Protein 2J82 (pdb70)

Organism: Thermosynechococcus vestitus (strain NIES-2133 / IAM M-273 / BP-1) (NCBI:txid197221)

InterPro domains:
  IPR001932 PPM-type phosphatase-like domain [PF13672] (15-201)
  IPR001932 PPM-type phosphatase-like domain [PS51746] (2-240)
  IPR001932 PPM-type phosphatase-like domain [SM00331] (7-240)
  IPR001932 PPM-type phosphatase-like domain [SM00332] (1-238)
  IPR001932 PPM-type phosphatase-like domain [cd00143] (3-238)
  IPR015655 Protein phosphatase 2C [PTHR47992] (17-238)
  IPR036457 PPM-type phosphatase-like domain superfamily [G3DSA:3.60.40.10] (1-239)
  IPR036457 PPM-type phosphatase-like domain superfamily [SSF81606] (1-239)

Radius of gyration: 16.12 Å; Cα contacts (8 Å, |Δi|>4): 568; chains: 1; bounding box: 38×39×39 Å

GO terms:
  GO:0005515 protein binding (F, IPI)

B-factor: mean 27.75, std 10.85, range [15.66, 91.3]

Solvent-accessible surface area: 9721 Å² total; per-residue (Å²): 74,84,13,10,26,64,50,33,38,14,107,115,135,209,64,35,41,12,20,63,45,10,11,111,170,127,53,29,5,0,0,0,0,19,8,93,118,22,3,96,63,0,1,118,12,0,8,48,61,0,83,99,46,0,90,90,58,18,138,90,36,44,142,52,20,56,44,0,0,102,68,0,0,72,31,0,12,103,16,0,41,95,82,25,55,81,51,65,75,18,42,104,6,0,0,2,0,0,0,0,3,3,45,134,157,19,52,79,0,36,2,0,3,0,0,15,0,44,0,0,34,24,104,54,94,134,35,104,58,18,5,79,24,12,18,152,103,62,71,94,105,54,54,38,47,18,7,0,1,82,101,71,34,75,91,20,43,35,79,56,16,88,6,96,116,43,0,18,0,0,0,0,0,27,0,0,20,129,33,3,90,57,115,37,0,12,110,68,0,46,64,106,70,2,102,63,0,2,36,27,0,2,79,4,0,50,118,100,29,0,71,27,9,0,0,0,0,0,0,13,46

Secondary structure (DSSP, 8-state):
-EEEEEEE--SS-SS--EEEEE-TTT--EEEEEEB--HHHHHHHHHHHHHHHHHHHHHHHHTTSHHHHHHHHHHHHHHHHHHHHTTS-S-TT--B-EEEEEE-TTSSEEEEEEESS-EEEEEETTEEEE-S---BHHHH----BS--BS-TT----EEEEEE--TT-EEEEE-HHHHTTS-HHHHHHHHT-SSHHHHHHHHHHHHHHTT--S-EEEEEEE-

Structure (mmCIF, N/CA/C/O backbone):
data_2J82
#
_entry.id   2J82
#
_cell.length_a   38.216
_cell.length_b   151.799
_cell.length_c   82.505
_cell.angle_alpha   90.00
_cell.angle_beta   90.00
_cell.angle_gamma   90.00
#
_symmetry.space_group_name_H-M   'C 2 2 21'
#
loop_
_entity.id
_entity.type
_entity.pdbx_description
1 polymer 'PROTEIN SERINE-THREONINE PHOSPHATASE'
2 non-polymer 'CALCIUM ION'
3 non-polymer 'MAGNESIUM ION'
4 water water
#
loop_
_atom_site.group_PDB
_atom_site.id
_atom_site.type_symbol
_atom_site.label_atom_id
_atom_site.label_alt_id
_atom_site.label_comp_id
_atom_site.label_asym_id
_atom_site.label_entity_id
_atom_site.label_seq_id
_atom_site.pdbx_PDB_ins_code
_atom_site.Cartn_x
_atom_site.Cartn_y
_atom_site.Cartn_z
_atom_site.occupancy
_atom_site.B_iso_or_equiv
_atom_site.auth_seq_id
_atom_site.auth_comp_id
_atom_site.auth_asym_id
_atom_site.auth_atom_id
_atom_site.pdbx_PDB_model_num
ATOM 1 N N . MET A 1 1 ? 10.353 38.790 43.443 1.00 37.99 1001 MET A N 1
ATOM 2 C CA . MET A 1 1 ? 11.009 37.534 43.782 1.00 28.43 1001 MET A CA 1
ATOM 3 C C . MET A 1 1 ? 12.472 37.879 43.986 1.00 25.19 1001 MET A C 1
ATOM 4 O O . MET A 1 1 ? 12.949 38.809 43.309 1.00 30.66 1001 MET A O 1
ATOM 9 N N . ASP A 1 2 ? 13.068 37.165 44.934 1.00 25.11 1002 ASP A N 1
ATOM 10 C CA . ASP A 1 2 ? 14.478 37.337 45.269 1.00 24.80 1002 ASP A CA 1
ATOM 11 C C . ASP A 1 2 ? 15.166 36.022 45.018 1.00 22.04 1002 ASP A C 1
ATOM 12 O O . ASP A 1 2 ? 14.653 34.975 45.342 1.00 25.77 1002 ASP A O 1
ATOM 17 N N . VAL A 1 3 ? 16.348 36.102 44.453 1.00 21.25 1003 VAL A N 1
ATOM 18 C CA . VAL A 1 3 ? 17.070 34.866 44.152 1.00 18.39 1003 VAL A CA 1
ATOM 19 C C . VAL A 1 3 ? 18.525 35.082 44.489 1.00 19.68 1003 VAL A C 1
ATOM 20 O O . VAL A 1 3 ? 19.073 36.161 44.376 1.00 22.46 1003 VAL A O 1
ATOM 24 N N . ALA A 1 4 ? 19.191 34.027 44.928 1.00 18.99 1004 ALA A N 1
ATOM 25 C CA . ALA A 1 4 ? 20.582 34.020 45.265 1.00 18.92 1004 ALA A CA 1
ATOM 26 C C . ALA A 1 4 ? 21.119 32.658 44.848 1.00 18.39 1004 ALA A C 1
ATOM 27 O O . ALA A 1 4 ? 20.498 31.632 44.977 1.00 22.75 1004 ALA A O 1
ATOM 29 N N . GLY A 1 5 ? 22.339 32.696 44.338 1.00 17.80 1005 GLY A N 1
ATOM 30 C CA . GLY A 1 5 ? 22.980 31.478 43.979 1.00 18.42 1005 GLY A CA 1
ATOM 31 C C . GLY A 1 5 ? 24.453 31.535 44.382 1.00 19.82 1005 GLY A C 1
ATOM 32 O O . GLY A 1 5 ? 25.083 32.588 44.366 1.00 23.20 1005 GLY A O 1
ATOM 33 N N . LEU A 1 6 ? 25.014 30.403 44.747 1.00 19.90 1006 LEU A N 1
ATOM 34 C CA . LEU A 1 6 ? 26.367 30.314 45.261 1.00 21.28 1006 LEU A CA 1
ATOM 35 C C . LEU A 1 6 ? 26.856 28.901 44.960 1.00 20.73 1006 LEU A C 1
ATOM 36 O O . LEU A 1 6 ? 26.127 27.927 45.088 1.00 21.35 1006 LEU A O 1
ATOM 41 N N . THR A 1 7 ? 28.092 28.774 44.570 1.00 21.10 1007 THR A N 1
ATOM 42 C CA . THR A 1 7 ? 28.731 27.468 44.462 1.00 20.57 1007 THR A CA 1
ATOM 43 C C . THR A 1 7 ? 30.021 27.573 45.251 1.00 21.47 1007 THR A C 1
ATOM 44 O O . THR A 1 7 ? 30.593 28.663 45.403 1.00 23.48 1007 THR A O 1
ATOM 48 N N . ASP A 1 8 ? 30.467 26.445 45.777 1.00 19.53 1008 ASP A N 1
ATOM 49 C CA . ASP A 1 8 ? 31.673 26.382 46.583 1.00 20.01 1008 ASP A CA 1
ATOM 50 C C . ASP A 1 8 ? 32.285 25.030 46.371 1.00 19.95 1008 ASP A C 1
ATOM 51 O O . ASP A 1 8 ? 31.612 24.009 46.347 1.00 20.92 1008 ASP A O 1
ATOM 56 N N . CYS A 1 9 ? 33.597 25.020 46.257 1.00 20.12 1009 CYS A N 1
ATOM 57 C CA . CYS A 1 9 ? 34.287 23.753 46.061 1.00 21.04 1009 CYS A CA 1
ATOM 58 C C . CYS A 1 9 ? 34.190 22.879 47.290 1.00 21.46 1009 CYS A C 1
ATOM 59 O O . CYS A 1 9 ? 34.279 21.658 47.178 1.00 20.60 1009 CYS A O 1
ATOM 62 N N . GLY A 1 10 ? 33.988 23.449 48.474 1.00 22.56 1010 GLY A N 1
ATOM 63 C CA . GLY A 1 10 ? 33.872 22.683 49.711 1.00 21.53 1010 GLY A CA 1
ATOM 64 C C . GLY A 1 10 ? 35.253 22.564 50.307 1.00 22.68 1010 GLY A C 1
ATOM 65 O O . GLY A 1 10 ? 36.198 23.151 49.774 1.00 28.00 1010 GLY A O 1
ATOM 66 N N A LEU A 1 11 ? 35.346 21.794 51.357 0.50 23.11 1011 LEU A N 1
ATOM 67 C CA A LEU A 1 11 ? 36.617 21.726 52.068 0.50 27.92 1011 LEU A CA 1
ATOM 68 C C A LEU A 1 11 ? 37.520 20.579 51.666 0.50 28.79 1011 LEU A C 1
ATOM 69 O O A LEU A 1 11 ? 38.695 20.560 52.103 0.50 35.25 1011 LEU A O 1
ATOM 74 N N A ILE A 1 12 ? 37.072 19.621 50.874 0.50 26.71 1012 ILE A N 1
ATOM 75 C CA A ILE A 1 12 ? 37.879 18.459 50.515 0.50 30.22 1012 ILE A CA 1
ATOM 76 C C A ILE A 1 12 ? 38.211 18.362 49.034 0.50 31.92 1012 ILE A C 1
ATOM 77 O O A ILE A 1 12 ? 39.340 18.075 48.625 0.50 36.49 1012 ILE A O 1
ATOM 82 N N A ARG A 1 13 ? 37.263 18.573 48.147 0.50 30.89 1013 ARG A N 1
ATOM 83 C CA A ARG A 1 13 ? 37.531 18.320 46.738 0.50 26.61 1013 ARG A CA 1
ATOM 84 C C A ARG A 1 13 ? 38.497 19.361 46.191 0.50 25.34 1013 ARG A C 1
ATOM 85 O O A ARG A 1 13 ? 38.520 20.526 46.605 0.50 26.06 1013 ARG A O 1
ATOM 93 N N A LYS A 1 14 ? 39.289 18.940 45.227 0.50 23.13 1014 LYS A N 1
ATOM 94 C CA A LYS A 1 14 ? 40.295 19.793 44.624 0.50 22.62 1014 LYS A CA 1
ATOM 95 C C A LYS A 1 14 ? 39.729 20.825 43.662 0.50 20.64 1014 LYS A C 1
ATOM 96 O O A LYS A 1 14 ? 40.263 21.923 43.541 0.50 21.18 1014 LYS A O 1
ATOM 102 N N A SER A 1 15 ? 38.661 20.439 42.975 0.50 21.21 1015 SER A N 1
ATOM 103 C CA A SER A 1 15 ? 38.080 21.342 41.981 0.50 22.81 1015 SER A CA 1
ATOM 104 C C A SER A 1 15 ? 36.575 21.253 42.091 0.50 22.41 1015 SER A C 1
ATOM 105 O O A SER A 1 15 ? 36.051 20.247 42.573 0.50 22.37 1015 SER A O 1
ATOM 108 N N . ASN A 1 16 ? 35.977 22.348 41.627 1.00 21.75 1016 ASN A N 1
ATOM 109 C CA . ASN A 1 16 ? 34.524 22.426 41.627 1.00 20.88 1016 ASN A CA 1
ATOM 110 C C . ASN A 1 16 ? 34.015 22.056 40.253 1.00 20.62 1016 ASN A C 1
ATOM 111 O O . ASN A 1 16 ? 34.239 22.698 39.256 1.00 23.00 1016 ASN A O 1
ATOM 116 N N . GLN A 1 17 ? 33.274 20.967 40.155 1.00 20.01 1017 GLN A N 1
ATOM 117 C CA . GLN A 1 17 ? 32.644 20.416 38.988 1.00 20.93 1017 GLN A CA 1
ATOM 118 C C . GLN A 1 17 ? 31.140 20.671 38.990 1.00 18.93 1017 GLN A C 1
ATOM 119 O O . GLN A 1 17 ? 30.468 20.151 38.114 1.00 19.44 1017 GLN A O 1
ATOM 125 N N . ASP A 1 18 ? 30.694 21.478 39.944 1.00 18.19 1018 ASP A N 1
ATOM 126 C CA . ASP A 1 18 ? 29.332 21.966 39.951 1.00 17.24 1018 ASP A CA 1
ATOM 127 C C . ASP A 1 18 ? 29.266 23.224 39.108 1.00 18.62 1018 ASP A C 1
ATOM 128 O O . ASP A 1 18 ? 30.231 23.911 38.910 1.00 20.77 1018 ASP A O 1
ATOM 133 N N . ALA A 1 19 ? 28.091 23.537 38.625 1.00 18.36 1019 ALA A N 1
ATOM 134 C CA . ALA A 1 19 ? 27.883 24.771 37.900 1.00 18.39 1019 ALA A CA 1
ATOM 135 C C . ALA A 1 19 ? 26.449 25.204 38.148 1.00 17.48 1019 ALA A C 1
ATOM 136 O O . ALA A 1 19 ? 25.595 24.383 38.490 1.00 18.33 1019 ALA A O 1
ATOM 138 N N . PHE A 1 20 ? 26.154 26.494 37.952 1.00 18.11 1020 PHE A N 1
ATOM 139 C CA . PHE A 1 20 ? 24.803 26.975 38.073 1.00 17.25 1020 PHE A CA 1
ATOM 140 C C . PHE A 1 20 ? 24.585 28.196 37.206 1.00 19.47 1020 PHE A C 1
ATOM 141 O O . PHE A 1 20 ? 25.511 28.869 36.788 1.00 19.10 1020 PHE A O 1
ATOM 149 N N . TYR A 1 21 ? 23.301 28.464 36.985 1.00 17.63 1021 TYR A N 1
ATOM 150 C CA . TYR A 1 21 ? 22.926 29.695 36.298 1.00 17.26 1021 TYR A CA 1
ATOM 151 C C . TYR A 1 21 ? 21.585 30.159 36.822 1.00 16.79 1021 TYR A C 1
ATOM 152 O O . TYR A 1 21 ? 20.679 29.353 36.967 1.00 18.29 1021 TYR A O 1
ATOM 161 N N . ILE A 1 22 ? 21.514 31.461 37.038 1.00 17.65 1022 ILE A N 1
ATOM 162 C CA . ILE A 1 22 ? 20.264 32.119 37.336 1.00 18.63 1022 ILE A CA 1
ATOM 163 C C . ILE A 1 22 ? 19.954 33.100 36.215 1.00 18.62 1022 ILE A C 1
ATOM 164 O O . ILE A 1 22 ? 20.819 33.928 35.865 1.00 19.11 1022 ILE A O 1
ATOM 169 N N . ASP A 1 23 ? 18.759 33.062 35.652 1.00 18.82 1023 ASP A N 1
ATOM 170 C CA . ASP A 1 23 ? 18.332 34.156 34.766 1.00 19.15 1023 ASP A CA 1
ATOM 171 C C . ASP A 1 23 ? 18.100 35.401 35.613 1.00 19.94 1023 ASP A C 1
ATOM 172 O O . ASP A 1 23 ? 17.048 35.638 36.153 1.00 20.80 1023 ASP A O 1
ATOM 177 N N . GLU A 1 24 ? 19.151 36.216 35.749 1.00 21.09 1024 GLU A N 1
ATOM 178 C CA . GLU A 1 24 ? 18.999 37.391 36.578 1.00 21.32 1024 GLU A CA 1
ATOM 179 C C . GLU A 1 24 ? 18.214 38.445 35.846 1.00 24.68 1024 GLU A C 1
ATOM 180 O O . GLU A 1 24 ? 17.625 39.307 36.517 1.00 30.82 1024 GLU A O 1
ATOM 186 N N . LYS A 1 25 ? 18.166 38.436 34.540 1.00 22.70 1025 LYS A N 1
ATOM 187 C CA . LYS A 1 25 ? 17.447 39.484 33.856 1.00 25.09 1025 LYS A CA 1
ATOM 188 C C . LYS A 1 25 ? 15.936 39.384 33.992 1.00 24.56 1025 LYS A C 1
ATOM 189 O O . LYS A 1 25 ? 15.223 40.349 34.267 1.00 26.70 1025 LYS A O 1
ATOM 195 N N . HIS A 1 26 ? 15.513 38.128 33.759 1.00 22.04 1026 HIS A N 1
ATOM 196 C CA . HIS A 1 26 ? 14.058 37.960 33.776 1.00 22.88 1026 HIS A CA 1
ATOM 197 C C . HIS A 1 26 ? 13.569 36.995 34.841 1.00 22.58 1026 HIS A C 1
ATOM 198 O O . HIS A 1 26 ? 12.356 36.776 34.956 1.00 24.34 1026 HIS A O 1
ATOM 205 N N . GLN A 1 27 ? 14.452 36.411 35.632 1.00 22.71 1027 GLN A N 1
ATOM 206 C CA . GLN A 1 27 ? 14.116 35.439 36.664 1.00 22.65 1027 GLN A CA 1
ATOM 207 C C . GLN A 1 27 ? 13.177 34.338 36.208 1.00 20.78 1027 GLN A C 1
ATOM 208 O O . GLN A 1 27 ? 12.290 33.940 36.957 1.00 21.37 1027 GLN A O 1
ATOM 214 N N . ARG A 1 28 ? 13.387 33.809 34.993 1.00 19.38 1028 ARG A N 1
ATOM 215 C CA . ARG A 1 28 ? 12.498 32.765 34.495 1.00 20.35 1028 ARG A CA 1
ATOM 216 C C . ARG A 1 28 ? 13.011 31.353 34.720 1.00 18.78 1028 ARG A C 1
ATOM 217 O O . ARG A 1 28 ? 12.225 30.395 34.797 1.00 21.24 1028 ARG A O 1
ATOM 225 N N . PHE A 1 29 ? 14.318 31.199 34.806 1.00 17.88 1029 PHE A N 1
ATOM 226 C CA . PHE A 1 29 ? 14.820 29.829 34.940 1.00 17.03 1029 PHE A CA 1
ATOM 227 C C . PHE A 1 29 ? 16.138 29.838 35.661 1.00 17.03 1029 PHE A C 1
ATOM 228 O O . PHE A 1 29 ? 16.811 30.855 35.826 1.00 17.03 1029 PHE A O 1
ATOM 236 N N . PHE A 1 30 ? 16.419 28.679 36.260 1.00 16.86 1030 PHE A N 1
ATOM 237 C CA . PHE A 1 30 ? 17.449 28.490 37.267 1.00 16.05 1030 PHE A CA 1
ATOM 238 C C . PHE A 1 30 ? 17.977 27.066 37.074 1.00 15.85 1030 PHE A C 1
ATOM 239 O O . PHE A 1 30 ? 17.190 26.140 36.902 1.00 16.78 1030 PHE A O 1
ATOM 247 N N . ILE A 1 31 ? 19.289 26.902 37.105 1.00 16.52 1031 ILE A N 1
ATOM 248 C CA . ILE A 1 31 ? 19.905 25.648 36.732 1.00 16.79 1031 ILE A CA 1
ATOM 249 C C . ILE A 1 31 ? 21.048 25.341 37.688 1.00 17.07 1031 ILE A C 1
ATOM 250 O O . ILE A 1 31 ? 21.827 26.208 37.978 1.00 17.82 1031 ILE A O 1
ATOM 255 N N . VAL A 1 32 ? 21.110 24.095 38.181 1.00 16.61 1032 VAL A N 1
ATOM 256 C CA . VAL A 1 32 ? 22.254 23.622 38.934 1.00 16.45 1032 VAL A CA 1
ATOM 257 C C . VAL A 1 32 ? 22.685 22.300 38.294 1.00 16.33 1032 VAL A C 1
ATOM 258 O O . VAL A 1 32 ? 21.821 21.489 37.947 1.00 16.58 1032 VAL A O 1
ATOM 262 N N . ALA A 1 33 ? 23.996 22.086 38.194 1.00 16.71 1033 ALA A N 1
ATOM 263 C CA . ALA A 1 33 ? 24.502 20.879 37.544 1.00 17.00 1033 ALA A CA 1
ATOM 264 C C . ALA A 1 33 ? 25.679 20.391 38.383 1.00 17.76 1033 ALA A C 1
ATOM 265 O O . ALA A 1 33 ? 26.501 21.193 38.804 1.00 20.37 1033 ALA A O 1
ATOM 267 N N . ASP A 1 34 ? 25.734 19.101 38.610 1.00 17.47 1034 ASP A N 1
ATOM 268 C CA . ASP A 1 34 ? 26.811 18.479 39.364 1.00 17.30 1034 ASP A CA 1
ATOM 269 C C . ASP A 1 34 ? 27.559 17.529 38.444 1.00 18.32 1034 ASP A C 1
ATOM 270 O O . ASP A 1 34 ? 27.090 16.425 38.139 1.00 18.78 1034 ASP A O 1
ATOM 275 N N . GLY A 1 35 ? 28.740 17.935 37.964 1.00 18.58 1035 GLY A N 1
ATOM 276 C CA . GLY A 1 35 ? 29.446 17.075 37.032 1.00 19.47 1035 GLY A CA 1
ATOM 277 C C . GLY A 1 35 ? 30.170 15.909 37.674 1.00 22.16 1035 GLY A C 1
ATOM 278 O O . GLY A 1 35 ? 30.469 15.953 38.863 1.00 22.73 1035 GLY A O 1
ATOM 279 N N . MET A 1 36 ? 30.480 14.929 36.862 1.00 28.49 1036 MET A N 1
ATOM 280 C CA . MET A 1 36 ? 31.448 13.863 37.139 1.00 29.85 1036 MET A CA 1
ATOM 281 C C . MET A 1 36 ? 32.262 13.333 35.969 1.00 27.90 1036 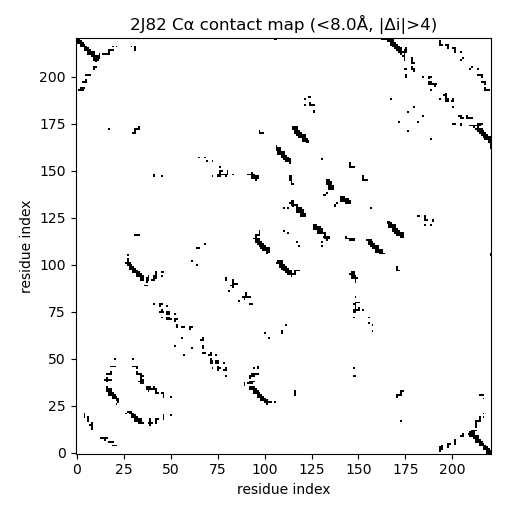MET A C 1
ATOM 282 O O . MET A 1 36 ? 31.921 13.499 34.760 1.00 29.42 1036 MET A O 1
ATOM 287 N N . ALA A 1 40 ? 39.500 16.569 33.021 1.00 58.41 1040 ALA A N 1
ATOM 288 C CA . ALA A 1 40 ? 38.491 17.272 33.804 1.00 49.91 1040 ALA A CA 1
ATOM 289 C C . ALA A 1 40 ? 37.066 17.254 33.231 1.00 45.42 1040 ALA A C 1
ATOM 290 O O . ALA A 1 40 ? 36.382 18.277 33.036 1.00 44.37 1040 ALA A O 1
ATOM 292 N N . GLY A 1 41 ? 36.605 16.024 32.977 0.65 35.49 1041 GLY A N 1
ATOM 293 C CA . GLY A 1 41 ? 35.358 15.721 32.327 0.65 30.71 1041 GLY A CA 1
ATOM 294 C C . GLY A 1 41 ? 34.144 16.269 33.014 0.65 28.16 1041 GLY A C 1
ATOM 295 O O . GLY A 1 41 ? 33.235 16.801 32.376 0.65 29.51 1041 GLY A O 1
ATOM 296 N N . GLY A 1 42 ? 34.102 16.142 34.333 1.00 31.10 1042 GLY A N 1
ATOM 297 C CA . GLY A 1 42 ? 32.937 16.607 35.078 1.00 27.19 1042 GLY A CA 1
ATOM 298 C C . GLY A 1 42 ? 32.689 18.104 34.945 1.00 26.30 1042 GLY A C 1
ATOM 299 O O . GLY A 1 42 ? 31.544 18.487 34.827 1.00 28.47 1042 GLY A O 1
ATOM 300 N N . GLU A 1 43 ? 33.730 18.931 34.972 1.00 30.29 1043 GLU A N 1
ATOM 301 C CA . GLU A 1 43 ? 33.616 20.365 34.811 1.00 30.31 1043 GLU A CA 1
ATOM 302 C C . GLU A 1 43 ? 33.051 20.623 33.426 1.00 27.75 1043 GLU A C 1
ATOM 303 O O . GLU A 1 43 ? 32.209 21.500 33.282 1.00 27.43 1043 GLU A O 1
ATOM 309 N N . GLU A 1 44 ? 33.533 19.875 32.440 1.00 27.36 1044 GLU A N 1
ATOM 310 C CA . GLU A 1 44 ? 33.090 20.235 31.088 1.00 27.78 1044 GLU A CA 1
ATOM 311 C C . GLU A 1 44 ? 31.623 19.848 30.942 1.00 26.29 1044 GLU A C 1
ATOM 312 O O . GLU A 1 44 ? 30.840 20.577 30.349 1.00 26.98 1044 GLU A O 1
ATOM 318 N N . ALA A 1 45 ? 31.231 18.726 31.516 1.00 22.79 1045 ALA A N 1
ATOM 319 C CA . ALA A 1 45 ? 29.872 18.270 31.384 1.00 21.55 1045 ALA A CA 1
ATOM 320 C C . ALA A 1 45 ? 28.905 19.199 32.074 1.00 21.71 1045 ALA A C 1
ATOM 321 O O . ALA A 1 45 ? 27.876 19.548 31.458 1.00 19.81 1045 ALA A O 1
ATOM 323 N N . SER A 1 46 ? 29.198 19.618 33.298 1.00 20.66 1046 SER A N 1
ATOM 324 C CA . SER A 1 46 ? 28.261 20.521 33.962 1.00 20.38 1046 SER A CA 1
ATOM 325 C C . SER A 1 46 ? 28.207 21.875 33.288 1.00 21.78 1046 SER A C 1
ATOM 326 O O . SER A 1 46 ? 27.138 22.441 33.174 1.00 19.40 1046 SER A O 1
ATOM 329 N N . ARG A 1 47 ? 29.315 22.379 32.774 1.00 22.77 1047 ARG A N 1
ATOM 330 C CA . ARG A 1 47 ? 29.318 23.643 32.050 1.00 22.48 1047 ARG A CA 1
ATOM 331 C C . ARG A 1 47 ? 28.506 23.492 30.778 1.00 22.63 1047 ARG A C 1
ATOM 332 O O . ARG A 1 47 ? 27.672 24.373 30.494 1.00 22.59 1047 ARG A O 1
ATOM 340 N N . LEU A 1 48 ? 28.703 22.427 30.032 1.00 23.35 1048 LEU A N 1
ATOM 341 C CA . LEU A 1 48 ? 27.916 22.245 28.826 1.00 23.87 1048 LEU A CA 1
ATOM 342 C C . LEU A 1 48 ? 26.452 22.134 29.161 1.00 23.22 1048 LEU A C 1
ATOM 343 O O . LEU A 1 48 ? 25.637 22.702 28.432 1.00 21.85 1048 LEU A O 1
ATOM 348 N N . ALA A 1 49 ? 26.114 21.376 30.209 1.00 21.36 1049 ALA A N 1
ATOM 349 C CA . ALA A 1 49 ? 24.689 21.300 30.529 1.00 20.27 1049 ALA A CA 1
ATOM 350 C C . ALA A 1 49 ? 24.081 22.643 30.882 1.00 19.38 1049 ALA A C 1
ATOM 351 O O . ALA A 1 49 ? 23.004 23.008 30.409 1.00 18.72 1049 ALA A O 1
ATOM 353 N N . VAL A 1 50 ? 24.731 23.403 31.737 1.00 19.10 1050 VAL A N 1
ATOM 354 C CA . VAL A 1 50 ? 24.175 24.699 32.122 1.00 19.03 1050 VAL A CA 1
ATOM 355 C C . VAL A 1 50 ? 24.087 25.603 30.921 1.00 19.67 1050 VAL A C 1
ATOM 356 O O . VAL A 1 50 ? 23.046 26.187 30.679 1.00 20.57 1050 VAL A O 1
ATOM 360 N N . ASP A 1 51 ? 25.151 25.724 30.138 1.00 20.13 1051 ASP A N 1
ATOM 361 C CA . ASP A 1 51 ? 25.122 26.628 28.970 1.00 20.99 1051 ASP A CA 1
ATOM 362 C C . ASP A 1 51 ? 24.119 26.194 27.929 1.00 20.51 1051 ASP A C 1
ATOM 363 O O . ASP A 1 51 ? 23.420 27.036 27.353 1.00 21.20 1051 ASP A O 1
ATOM 368 N N . HIS A 1 52 ? 23.996 24.901 27.634 1.00 19.30 1052 HIS A N 1
ATOM 369 C CA . HIS A 1 52 ? 23.090 24.450 26.571 1.00 20.89 1052 HIS A CA 1
ATOM 370 C C . HIS A 1 52 ? 21.660 24.536 27.052 1.00 19.61 1052 HIS A C 1
ATOM 371 O O . HIS A 1 52 ? 20.791 24.936 26.297 1.00 20.38 1052 HIS A O 1
ATOM 378 N N . ILE A 1 53 ? 21.371 24.201 28.309 1.00 19.20 1053 ILE A N 1
ATOM 379 C CA . ILE A 1 53 ? 20.003 24.385 28.816 1.00 18.87 1053 ILE A CA 1
ATOM 380 C C . ILE A 1 53 ? 19.685 25.864 28.828 1.00 18.91 1053 ILE A C 1
ATOM 381 O O . ILE A 1 53 ? 18.613 26.242 28.365 1.00 19.86 1053 ILE A O 1
ATOM 386 N N . ARG A 1 54 ? 20.569 26.712 29.363 1.00 19.40 1054 ARG A N 1
ATOM 387 C CA . ARG A 1 54 ? 20.326 28.136 29.334 1.00 19.10 1054 ARG A CA 1
ATOM 388 C C . ARG A 1 54 ? 20.068 28.627 27.932 1.00 20.22 1054 ARG A C 1
ATOM 389 O O . ARG A 1 54 ? 19.106 29.348 27.667 1.00 19.61 1054 ARG A O 1
ATOM 402 N N . GLN A 1 55 ? 20.909 28.331 26.967 1.00 19.15 1055 GLN A N 1
ATOM 403 C CA . GLN A 1 55 ? 20.722 28.899 25.652 1.00 20.30 1055 GLN A CA 1
ATOM 404 C C . GLN A 1 55 ? 19.477 28.348 24.991 1.00 19.87 1055 GLN A C 1
ATOM 405 O O . GLN A 1 55 ? 18.799 29.078 24.254 1.00 22.09 1055 GLN A O 1
ATOM 411 N N . TYR A 1 56 ? 19.164 27.098 25.230 1.00 19.96 1056 TYR A N 1
ATOM 412 C CA . TYR A 1 56 ? 17.978 26.542 24.602 1.00 19.84 1056 TYR A CA 1
ATOM 413 C C . TYR A 1 56 ? 16.752 27.261 25.149 1.00 21.07 1056 TYR A C 1
ATOM 414 O O . TYR A 1 56 ? 15.853 27.637 24.382 1.00 20.03 1056 TYR A O 1
ATOM 423 N N . LEU A 1 57 ? 16.698 27.457 26.464 1.00 20.79 1057 LEU A N 1
ATOM 424 C CA . LEU A 1 57 ? 15.591 28.153 27.080 1.00 20.00 1057 LEU A CA 1
ATOM 425 C C . LEU A 1 57 ? 15.554 29.601 26.622 1.00 21.50 1057 LEU A C 1
ATOM 426 O O . LEU A 1 57 ? 14.495 30.106 26.278 1.00 22.03 1057 LEU A O 1
ATOM 431 N N . GLU A 1 58 ? 16.683 30.296 26.582 1.00 22.12 1058 GLU A N 1
ATOM 432 C CA . GLU A 1 58 ? 16.651 31.668 26.077 1.00 22.82 1058 GLU A CA 1
ATOM 433 C C . GLU A 1 58 ? 16.090 31.750 24.674 1.00 24.00 1058 GLU A C 1
ATOM 434 O O . GLU A 1 58 ? 15.325 32.641 24.291 1.00 25.66 1058 GLU A O 1
ATOM 440 N N A THR A 1 59 ? 16.455 30.797 23.826 0.50 22.48 1059 THR A N 1
ATOM 441 C CA A THR A 1 59 ? 16.082 30.889 22.424 0.50 23.47 1059 THR A CA 1
ATOM 442 C C A THR A 1 59 ? 14.640 30.522 22.220 0.50 22.64 1059 THR A C 1
ATOM 443 O O A THR A 1 59 ? 13.944 31.108 21.398 0.50 24.78 1059 THR A O 1
ATOM 447 N N . HIS A 1 60 ? 14.167 29.536 22.960 1.00 21.06 1060 HIS A N 1
ATOM 448 C CA . HIS A 1 60 ? 12.872 28.954 22.658 1.00 21.84 1060 HIS A CA 1
ATOM 449 C C . HIS A 1 60 ? 11.778 29.300 23.659 1.00 24.34 1060 HIS A C 1
ATOM 450 O O . HIS A 1 60 ? 10.637 28.882 23.432 1.00 24.14 1060 HIS A O 1
ATOM 457 N N A LEU A 1 61 ? 12.084 30.037 24.709 0.50 23.55 1061 LEU A N 1
ATOM 458 C CA A LEU A 1 61 ? 11.120 30.297 25.752 0.50 24.81 1061 LEU A CA 1
ATOM 459 C C A LEU A 1 61 ? 9.942 31.043 25.143 0.50 27.15 1061 LEU A C 1
ATOM 460 O O A LEU A 1 61 ? 8.843 30.625 25.481 0.50 25.92 1061 LEU A O 1
ATOM 465 N N . GLU A 1 62 ? 10.155 32.071 24.337 0.73 28.16 1062 GLU A N 1
ATOM 466 C CA . GLU A 1 62 ? 8.975 32.803 23.860 0.73 32.09 1062 GLU A CA 1
ATOM 467 C C . GLU A 1 62 ? 8.052 31.853 23.105 0.73 28.66 1062 GLU A C 1
ATOM 468 O O . GLU A 1 62 ? 6.843 31.796 23.277 0.73 32.76 1062 GLU A O 1
ATOM 474 N N . ASP A 1 63 ? 8.639 31.047 22.245 0.73 27.81 1063 ASP A N 1
ATOM 475 C CA . ASP A 1 63 ? 7.938 30.136 21.374 0.73 30.74 1063 ASP A CA 1
ATOM 476 C C . ASP A 1 63 ? 7.293 28.939 22.045 0.73 27.77 1063 ASP A C 1
ATOM 477 O O . ASP A 1 63 ? 6.262 28.392 21.633 0.73 28.83 1063 ASP A O 1
ATOM 482 N N . LEU A 1 64 ? 7.949 28.442 23.088 1.00 27.16 1064 LEU A N 1
ATOM 483 C CA . LEU A 1 64 ? 7.546 27.193 23.705 1.00 23.82 1064 LEU A CA 1
ATOM 484 C C . LEU A 1 64 ? 7.155 27.278 25.159 1.00 25.60 1064 LEU A C 1
ATOM 485 O O . LEU A 1 64 ? 6.874 26.252 25.763 1.00 27.44 1064 LEU A O 1
ATOM 490 N N . GLN A 1 65 ? 7.095 28.470 25.776 1.00 26.54 1065 GLN A N 1
ATOM 491 C CA . GLN A 1 65 ? 6.725 28.450 27.183 1.00 27.49 1065 GLN A CA 1
ATOM 492 C C . GLN A 1 65 ? 5.311 27.942 27.393 1.00 30.58 1065 GLN A C 1
ATOM 493 O O . GLN A 1 65 ? 5.007 27.557 28.526 1.00 32.73 1065 GLN A O 1
ATOM 499 N N . HIS A 1 66 ? 4.492 27.921 26.367 1.00 31.23 1066 HIS A N 1
ATOM 500 C CA . HIS A 1 66 ? 3.179 27.307 26.505 1.00 33.01 1066 HIS A CA 1
ATOM 501 C C . HIS A 1 66 ? 3.302 25.794 26.569 1.00 32.13 1066 HIS A C 1
ATOM 502 O O . HIS A 1 66 ? 2.322 25.148 26.922 1.00 35.35 1066 HIS A O 1
ATOM 509 N N A ASP A 1 67 ? 4.409 25.148 26.249 0.50 29.43 1067 ASP A N 1
ATOM 510 C CA A ASP A 1 67 ? 4.538 23.694 26.424 0.50 26.70 1067 ASP A CA 1
ATOM 511 C C A ASP A 1 67 ? 5.862 23.412 27.120 0.50 25.89 1067 ASP A C 1
ATOM 512 O O A ASP A 1 67 ? 6.899 23.015 26.582 0.50 22.13 1067 ASP A O 1
ATOM 517 N N . PRO A 1 68 ? 5.827 23.692 28.416 1.00 26.74 1068 PRO A N 1
ATOM 518 C CA . PRO A 1 68 ? 7.079 23.669 29.190 1.00 24.09 1068 PRO A CA 1
ATOM 519 C C . PRO A 1 68 ? 7.693 22.284 29.238 1.00 23.66 1068 PRO A C 1
ATOM 520 O O . PRO A 1 68 ? 8.911 22.211 29.318 1.00 21.25 1068 PRO A O 1
ATOM 524 N N . VAL A 1 69 ? 6.874 21.238 29.219 1.00 24.19 1069 VAL A N 1
ATOM 525 C CA . VAL A 1 69 ? 7.513 19.893 29.241 1.00 24.52 1069 VAL A CA 1
ATOM 526 C C . VAL A 1 69 ? 8.315 19.624 27.977 1.00 24.17 1069 VAL A C 1
ATOM 527 O O . VAL A 1 69 ? 9.448 19.149 28.011 1.00 22.01 1069 VAL A O 1
ATOM 531 N N . THR A 1 70 ? 7.780 19.941 26.803 1.00 23.69 1070 THR A N 1
ATOM 532 C CA . THR A 1 70 ? 8.534 19.843 25.558 1.00 24.64 1070 THR A CA 1
ATOM 533 C C . THR A 1 70 ? 9.745 20.765 25.556 1.00 22.05 1070 THR A C 1
ATOM 534 O O . THR A 1 70 ? 10.840 20.364 25.140 1.00 22.26 1070 THR A O 1
ATOM 538 N N . LEU A 1 71 ? 9.594 21.981 26.024 1.00 21.26 1071 LEU A N 1
ATOM 539 C CA . LEU A 1 71 ? 10.719 22.880 26.074 1.00 20.38 1071 LEU A CA 1
ATOM 540 C C . LEU A 1 71 ? 11.836 22.339 26.936 1.00 20.57 1071 LEU A C 1
ATOM 541 O O . LEU A 1 71 ? 12.975 22.330 26.499 1.00 19.61 1071 LEU A O 1
ATOM 546 N N . LEU A 1 72 ? 11.500 21.878 28.135 1.00 19.87 1072 LEU A N 1
ATOM 547 C CA . LEU A 1 72 ? 12.499 21.348 29.046 1.00 19.76 1072 LEU A CA 1
ATOM 548 C C . LEU A 1 72 ? 13.078 20.054 28.561 1.00 20.16 1072 LEU A C 1
ATOM 549 O O . LEU A 1 72 ? 14.303 19.874 28.641 1.00 19.85 1072 LEU A O 1
ATOM 554 N N . ARG A 1 73 ? 12.252 19.156 28.004 1.00 19.59 1073 ARG A N 1
ATOM 555 C CA . ARG A 1 73 ? 12.884 17.963 27.414 1.00 19.21 1073 ARG A CA 1
ATOM 556 C C . ARG A 1 73 ? 13.830 18.308 26.304 1.00 19.94 1073 ARG A C 1
ATOM 557 O O . ARG A 1 73 ? 14.924 17.762 26.269 1.00 20.37 1073 ARG A O 1
ATOM 565 N N . GLN A 1 74 ? 13.479 19.205 25.398 1.00 20.31 1074 GLN A N 1
ATOM 566 C CA . GLN A 1 74 ? 14.408 19.536 24.314 1.00 20.10 1074 GLN A CA 1
ATOM 567 C C . GLN A 1 74 ? 15.614 20.271 24.844 1.00 19.84 1074 GLN A C 1
ATOM 568 O O . GLN A 1 74 ? 16.693 20.033 24.306 1.00 20.27 1074 GLN A O 1
ATOM 574 N N . ALA A 1 75 ? 15.509 21.106 25.877 1.00 20.07 1075 ALA A N 1
ATOM 575 C CA . ALA A 1 75 ? 16.680 21.749 26.441 1.00 19.83 1075 ALA A CA 1
ATOM 576 C C . ALA A 1 75 ? 17.637 20.714 27.007 1.00 18.35 1075 ALA A C 1
ATOM 577 O O . ALA A 1 75 ? 18.838 20.730 26.785 1.00 19.42 1075 ALA A O 1
ATOM 579 N N . PHE A 1 76 ? 17.104 19.771 27.758 1.00 18.38 1076 PHE A N 1
ATOM 580 C CA . PHE A 1 76 ? 17.897 18.721 28.358 1.00 18.42 1076 PHE A CA 1
ATOM 581 C C . PHE A 1 76 ? 18.487 17.826 27.275 1.00 18.77 1076 PHE A C 1
ATOM 582 O O . PHE A 1 76 ? 19.639 17.432 27.401 1.00 19.56 1076 PHE A O 1
ATOM 590 N N B LEU A 1 77 ? 17.765 17.516 26.207 0.50 19.08 1077 LEU A N 1
ATOM 591 C CA B LEU A 1 77 ? 18.358 16.690 25.159 0.50 20.23 1077 LEU A CA 1
ATOM 592 C C B LEU A 1 77 ? 19.392 17.440 24.364 0.50 20.32 1077 LEU A C 1
ATOM 593 O O B LEU A 1 77 ? 20.329 16.803 23.929 0.50 22.18 1077 LEU A O 1
ATOM 598 N N . ALA A 1 78 ? 19.235 18.744 24.188 1.00 20.65 1078 ALA A N 1
ATOM 599 C CA . ALA A 1 78 ? 20.261 19.555 23.551 1.00 21.12 1078 ALA A CA 1
ATOM 600 C C . ALA A 1 78 ? 21.553 19.444 24.345 1.00 20.25 1078 ALA A C 1
ATOM 601 O O . ALA A 1 78 ? 22.629 19.232 23.831 1.00 21.78 1078 ALA A O 1
ATOM 603 N N . ALA A 1 79 ? 21.449 19.565 25.666 1.00 19.79 1079 ALA A N 1
ATOM 604 C CA . ALA A 1 79 ? 22.592 19.433 26.553 1.00 18.78 1079 ALA A CA 1
ATOM 605 C C . ALA A 1 79 ? 23.149 18.022 26.464 1.00 19.49 1079 ALA A C 1
ATOM 606 O O . ALA A 1 79 ? 24.362 17.854 26.396 1.00 19.52 1079 ALA A O 1
ATOM 608 N N . ASN A 1 80 ? 22.295 17.030 26.492 1.00 20.27 1080 ASN A N 1
ATOM 609 C CA . ASN A 1 80 ? 22.743 15.634 26.431 1.00 20.77 1080 ASN A CA 1
ATOM 610 C C . ASN A 1 80 ? 23.542 15.415 25.181 1.00 23.17 1080 ASN A C 1
ATOM 611 O O . ASN A 1 80 ? 24.661 14.877 25.180 1.00 23.91 1080 ASN A O 1
ATOM 616 N N . HIS A 1 81 ? 23.005 15.839 24.036 1.00 22.12 1081 HIS A N 1
ATOM 617 C CA . HIS A 1 81 ? 23.710 15.638 22.794 1.00 23.50 1081 HIS A CA 1
ATOM 618 C C . HIS A 1 81 ? 25.013 16.383 22.764 1.00 23.89 1081 HIS A C 1
ATOM 619 O O . HIS A 1 81 ? 25.998 15.871 22.267 1.00 26.84 1081 HIS A O 1
ATOM 632 N N A ALA A 1 82 ? 25.004 17.598 23.267 0.50 22.07 1082 ALA A N 1
ATOM 633 C CA A ALA A 1 82 ? 26.262 18.312 23.248 0.50 23.03 1082 ALA A CA 1
ATOM 634 C C A ALA A 1 82 ? 27.332 17.595 24.049 0.50 24.98 1082 ALA A C 1
ATOM 635 O O A ALA A 1 82 ? 28.509 17.650 23.694 0.50 26.68 1082 ALA A O 1
ATOM 637 N N A ILE A 1 83 ? 26.948 16.926 25.133 0.50 23.55 1083 ILE A N 1
ATOM 638 C CA A ILE A 1 83 ? 27.929 16.251 25.949 0.50 23.92 1083 ILE A CA 1
ATOM 639 C C A ILE A 1 83 ? 28.382 14.989 25.240 0.50 28.29 1083 ILE A C 1
ATOM 640 O O A ILE A 1 83 ? 29.559 14.655 25.180 0.50 30.17 1083 ILE A O 1
ATOM 645 N N A VAL A 1 84 ? 27.433 14.290 24.642 0.50 27.14 1084 VAL A N 1
ATOM 646 C CA A VAL A 1 84 ? 27.787 13.079 23.914 0.50 32.17 1084 VAL A CA 1
ATOM 647 C C A VAL A 1 84 ? 28.688 13.409 22.719 0.50 33.35 1084 VAL A C 1
ATOM 648 O O A VAL A 1 84 ? 29.625 12.649 22.446 0.50 39.07 1084 VAL A O 1
ATOM 652 N N A GLU A 1 85 ? 28.503 14.515 21.990 0.50 32.29 1085 GLU A N 1
ATOM 653 C CA A GLU A 1 85 ? 29.398 14.876 20.901 0.50 35.50 1085 GLU A CA 1
ATOM 654 C C A GLU A 1 85 ? 30.795 15.189 21.428 0.50 36.27 1085 GLU A C 1
ATOM 655 O O A GLU A 1 85 ? 31.755 14.855 20.736 0.50 43.68 1085 GLU A O 1
ATOM 661 N N A GLN A 1 86 ? 30.880 15.840 22.595 0.50 34.75 1086 GLN A N 1
ATOM 662 C CA A GLN A 1 86 ? 32.251 16.084 23.096 0.50 36.79 1086 GLN A CA 1
ATOM 663 C C A GLN A 1 86 ? 32.888 14.783 23.552 0.50 41.68 1086 GLN A C 1
ATOM 664 O O A GLN A 1 86 ? 34.089 14.657 23.342 0.50 47.41 1086 GLN A O 1
ATOM 670 N N . GLN A 1 87 ? 32.102 13.849 24.101 0.85 42.24 1087 GLN A N 1
ATOM 671 C CA . GLN A 1 87 ? 32.626 12.513 24.377 0.85 45.45 1087 GLN A CA 1
ATOM 672 C C . GLN A 1 87 ? 33.282 11.997 23.097 0.85 49.16 1087 GLN A C 1
ATOM 673 O O . GLN A 1 87 ? 34.329 11.339 23.174 0.85 57.25 1087 GLN A O 1
ATOM 679 N N . ARG A 1 88 ? 32.756 12.299 21.917 0.85 45.26 1088 ARG A N 1
ATOM 680 C CA . ARG A 1 88 ? 33.437 12.017 20.629 0.85 42.87 1088 ARG A CA 1
ATOM 681 C C . ARG A 1 88 ? 34.140 13.179 19.964 0.85 53.08 1088 ARG A C 1
ATOM 682 O O . ARG A 1 88 ? 33.588 14.217 19.509 0.85 60.21 1088 ARG A O 1
ATOM 683 N N . GLN A 1 89 ? 35.434 13.182 19.792 0.85 56.93 1089 GLN A N 1
ATOM 684 C CA . GLN A 1 89 ? 36.552 12.313 20.064 0.85 47.13 1089 GLN A CA 1
ATOM 685 C C . GLN A 1 89 ? 36.653 11.731 21.448 0.85 52.63 1089 GLN A C 1
ATOM 686 O O . GLN A 1 89 ? 36.701 10.482 21.581 0.85 72.33 1089 GLN A O 1
ATOM 687 N N . ASN A 1 90 ? 36.716 12.542 22.465 0.85 44.70 1090 ASN A N 1
ATOM 688 C CA . ASN A 1 90 ? 37.033 13.908 22.673 0.85 38.40 1090 ASN A CA 1
ATOM 689 C C . ASN A 1 90 ? 37.828 14.224 23.930 0.85 42.19 1090 ASN A C 1
ATOM 690 O O . ASN A 1 90 ? 37.650 15.350 24.457 0.85 55.37 1090 ASN A O 1
ATOM 691 N N . SER A 1 91 ? 38.656 13.366 24.463 0.85 50.99 1091 SER A N 1
ATOM 692 C CA . SER A 1 91 ? 39.070 12.004 24.365 0.85 53.79 1091 SER A CA 1
ATOM 693 C C . SER A 1 91 ? 39.266 11.230 25.630 0.85 55.71 1091 SER A C 1
ATOM 694 O O . SER A 1 91 ? 40.088 11.417 26.553 0.85 64.12 1091 SER A O 1
ATOM 695 N N A ALA A 1 92 ? 38.465 10.178 25.921 0.50 54.52 1092 ALA A N 1
ATOM 696 C CA A ALA A 1 92 ? 38.757 9.773 27.293 0.50 58.08 1092 ALA A CA 1
ATOM 697 C C A ALA A 1 92 ? 38.011 10.676 28.276 0.50 58.31 1092 ALA A C 1
ATOM 698 O O A ALA A 1 92 ? 38.062 10.316 29.468 0.50 66.19 1092 ALA A O 1
ATOM 699 N N A ARG A 1 93 ? 37.320 11.710 27.828 0.50 55.82 1093 ARG A N 1
ATOM 700 C CA A ARG A 1 93 ? 36.235 12.470 28.463 0.50 52.73 1093 ARG A CA 1
ATOM 701 C C A ARG A 1 93 ? 34.961 11.696 28.074 0.50 49.98 1093 ARG A C 1
ATOM 702 O O A ARG A 1 93 ? 33.883 12.178 28.287 0.50 47.69 1093 ARG A O 1
ATOM 703 N N A ALA A 1 94 ? 35.147 10.538 27.497 0.50 54.01 1094 ALA A N 1
ATOM 704 C CA A ALA A 1 94 ? 34.431 9.380 27.069 0.50 57.13 1094 ALA A CA 1
ATOM 705 C C A ALA A 1 94 ? 33.161 9.143 27.877 0.50 57.52 1094 ALA A C 1
ATOM 706 O O A ALA A 1 94 ? 32.121 8.966 27.239 0.50 62.68 1094 ALA A O 1
ATOM 707 N N . ASP A 1 95 ? 33.334 9.166 29.192 1.00 53.74 1095 ASP A N 1
ATOM 708 C CA . ASP A 1 95 ? 32.372 8.922 30.231 1.00 50.69 1095 ASP A CA 1
ATOM 709 C C . ASP A 1 95 ? 31.891 10.134 31.026 1.00 43.76 1095 ASP A C 1
ATOM 710 O O . ASP A 1 95 ? 31.173 9.988 32.033 1.00 37.10 1095 ASP A O 1
ATOM 715 N N . MET A 1 96 ? 32.262 11.343 30.653 1.00 36.60 1096 MET A N 1
ATOM 716 C CA . MET A 1 96 ? 31.806 12.479 31.461 1.00 32.88 1096 MET A CA 1
ATOM 717 C C . MET A 1 96 ? 30.291 12.554 31.445 1.00 28.91 1096 MET A C 1
ATOM 718 O O . MET A 1 96 ? 29.600 12.127 30.527 1.00 30.79 1096 MET A O 1
ATOM 723 N N . GLY A 1 97 ? 29.804 13.082 32.559 1.00 22.84 1097 GLY A N 1
ATOM 724 C CA . GLY A 1 97 ? 28.389 13.197 32.733 1.00 22.55 1097 GLY A CA 1
ATOM 725 C C . GLY A 1 97 ? 28.127 14.253 33.801 1.00 22.11 1097 GLY A C 1
ATOM 726 O O . GLY A 1 97 ? 29.005 14.770 34.445 1.00 22.41 1097 GLY A O 1
ATOM 727 N N . THR A 1 98 ? 26.843 14.582 33.895 1.00 19.72 1098 THR A N 1
ATOM 728 C CA . THR A 1 98 ? 26.478 15.608 34.904 1.00 19.57 1098 THR A CA 1
ATOM 729 C C . THR A 1 98 ? 25.046 15.387 35.295 1.00 19.03 1098 THR A C 1
ATOM 730 O O . THR A 1 98 ? 24.255 14.889 34.493 1.00 19.54 1098 THR A O 1
ATOM 734 N N . THR A 1 99 ? 24.729 15.750 36.520 1.00 18.40 1099 THR A N 1
ATOM 735 C CA . THR A 1 99 ? 23.328 15.888 36.868 1.00 17.46 1099 THR A CA 1
ATOM 736 C C . THR A 1 99 ? 22.883 17.244 36.321 1.00 18.73 1099 THR A C 1
ATOM 737 O O . THR A 1 99 ? 23.685 18.118 35.953 1.00 18.27 1099 THR A O 1
ATOM 741 N N . ALA A 1 100 ? 21.588 17.443 36.296 1.00 18.20 1100 ALA A N 1
ATOM 742 C CA . ALA A 1 100 ? 21.062 18.803 36.159 1.00 17.36 1100 ALA A CA 1
ATOM 743 C C . ALA A 1 100 ? 19.732 18.847 36.908 1.00 17.30 1100 ALA A C 1
ATOM 744 O O . ALA A 1 100 ? 18.984 17.884 36.908 1.00 19.32 1100 ALA A O 1
ATOM 746 N N . VAL A 1 101 ? 19.486 19.980 37.551 1.00 17.50 1101 VAL A N 1
ATOM 747 C CA . VAL A 1 101 ? 18.180 20.294 38.112 1.00 16.58 1101 VAL A CA 1
ATOM 748 C C . VAL A 1 101 ? 17.872 21.692 37.536 1.00 16.45 1101 VAL A C 1
ATOM 749 O O . VAL A 1 101 ? 18.709 22.566 37.507 1.00 16.62 1101 VAL A O 1
ATOM 753 N N . VAL A 1 102 ? 16.647 21.862 37.094 1.00 16.65 1102 VAL A N 1
ATOM 754 C CA . VAL A 1 102 ? 16.186 23.110 36.490 1.00 15.70 1102 VAL A CA 1
ATOM 755 C C . VAL A 1 102 ? 14.839 23.444 37.067 1.00 16.32 1102 VAL A C 1
ATOM 756 O O . VAL A 1 102 ? 13.991 22.579 37.164 1.00 17.53 1102 VAL A O 1
ATOM 760 N N . ILE A 1 103 ? 14.642 24.714 37.383 1.00 16.63 1103 ILE A N 1
ATOM 761 C CA . ILE A 1 103 ? 13.328 25.292 37.599 1.00 18.02 1103 ILE A CA 1
ATOM 762 C C . ILE A 1 103 ? 13.059 26.302 36.497 1.00 16.72 1103 ILE A C 1
ATOM 763 O O . ILE A 1 103 ? 13.878 27.158 36.212 1.00 17.59 1103 ILE A O 1
ATOM 768 N N . LEU A 1 104 ? 11.939 26.126 35.870 1.00 17.14 1104 LEU A N 1
ATOM 769 C CA . LEU A 1 104 ? 11.413 27.084 34.901 1.00 17.74 1104 LEU A CA 1
ATOM 770 C C . LEU A 1 104 ? 10.138 27.624 35.521 1.00 18.33 1104 LEU A C 1
ATOM 771 O O . LEU A 1 104 ? 9.227 26.852 35.796 1.00 19.29 1104 LEU A O 1
ATOM 776 N N . LEU A 1 105 ? 10.083 28.922 35.734 1.00 19.76 1105 LEU A N 1
ATOM 777 C CA . LEU A 1 105 ? 8.879 29.532 36.277 1.00 20.09 1105 LEU A CA 1
ATOM 778 C C . LEU A 1 105 ? 7.989 29.947 35.118 1.00 21.66 1105 LEU A C 1
ATOM 779 O O . LEU A 1 105 ? 8.469 30.424 34.077 1.00 23.00 1105 LEU A O 1
ATOM 784 N N . ASP A 1 106 ? 6.700 29.773 35.345 1.00 22.30 1106 ASP A N 1
ATOM 785 C CA . ASP A 1 106 ? 5.810 30.292 34.334 1.00 24.26 1106 ASP A CA 1
ATOM 786 C C . ASP A 1 106 ? 5.858 31.819 34.417 1.00 25.54 1106 ASP A C 1
ATOM 787 O O . ASP A 1 106 ? 6.412 32.397 35.339 1.00 27.84 1106 ASP A O 1
ATOM 792 N N . GLU A 1 107 ? 5.272 32.464 33.427 1.00 26.97 1107 GLU A N 1
ATOM 793 C CA . GLU A 1 107 ? 5.280 33.918 33.340 1.00 27.90 1107 GLU A CA 1
ATOM 794 C C . GLU A 1 107 ? 4.713 34.607 34.561 1.00 30.70 1107 GLU A C 1
ATOM 795 O O . GLU A 1 107 ? 5.197 35.651 35.014 1.00 32.06 1107 GLU A O 1
ATOM 801 N N . LYS A 1 108 ? 3.638 33.986 35.040 1.00 29.88 1108 LYS A N 1
ATOM 802 C CA . LYS A 1 108 ? 3.020 34.578 36.240 1.00 36.23 1108 LYS A CA 1
ATOM 803 C C . LYS A 1 108 ? 3.929 34.433 37.453 1.00 36.70 1108 LYS A C 1
ATOM 804 O O . LYS A 1 108 ? 3.890 35.219 38.401 1.00 54.46 1108 LYS A O 1
ATOM 810 N N A GLY A 1 109 ? 4.757 33.392 3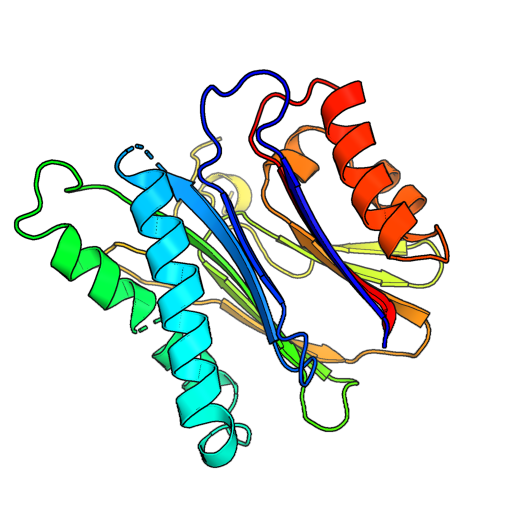7.459 0.50 29.01 1109 GLY A N 1
ATOM 811 C CA A GLY A 1 109 ? 5.726 33.287 38.535 0.50 32.30 1109 GLY A CA 1
ATOM 812 C C A GLY A 1 109 ? 5.272 32.467 39.707 0.50 32.29 1109 GLY A C 1
ATOM 813 O O A GLY A 1 109 ? 5.991 32.261 40.699 0.50 45.61 1109 GLY A O 1
ATOM 814 N N . ASP A 1 110 ? 4.058 31.913 39.645 1.00 32.79 1110 ASP A N 1
ATOM 815 C CA . ASP A 1 110 ? 3.684 31.061 40.767 1.00 36.29 1110 ASP A CA 1
ATOM 816 C C . ASP A 1 110 ? 3.492 29.609 40.371 1.00 30.54 1110 ASP A C 1
ATOM 817 O O . ASP A 1 110 ? 2.798 28.882 41.068 1.00 29.16 1110 ASP A O 1
ATOM 822 N N . ARG A 1 111 ? 4.081 29.195 39.284 1.00 24.66 1111 ARG A N 1
ATOM 823 C CA . ARG A 1 111 ? 4.188 27.770 39.017 1.00 22.88 1111 ARG A CA 1
ATOM 824 C C . ARG A 1 111 ? 5.624 27.538 38.570 1.00 20.63 1111 ARG A C 1
ATOM 825 O O . ARG A 1 111 ? 6.123 28.299 37.750 1.00 23.89 1111 ARG A O 1
ATOM 833 N N . ALA A 1 112 ? 6.240 26.559 39.186 1.00 20.72 1112 ALA A N 1
ATOM 834 C CA . ALA A 1 112 ? 7.602 26.145 38.965 1.00 20.46 1112 ALA A CA 1
ATOM 835 C C . ALA A 1 112 ? 7.640 24.761 38.297 1.00 21.03 1112 ALA A C 1
ATOM 836 O O . ALA A 1 112 ? 7.214 23.811 38.894 1.00 22.93 1112 ALA A O 1
ATOM 838 N N . TRP A 1 113 ? 8.144 24.641 37.074 1.00 19.29 1113 TRP A N 1
ATOM 839 C CA . TRP A 1 113 ? 8.359 23.371 36.389 1.00 17.64 1113 TRP A CA 1
ATOM 840 C C . TRP A 1 113 ? 9.720 22.902 36.825 1.00 17.91 1113 TRP A C 1
ATOM 841 O O . TRP A 1 113 ? 10.708 23.607 36.632 1.00 19.97 1113 TRP A O 1
ATOM 852 N N . CYS A 1 114 ? 9.730 21.721 37.416 1.00 17.86 1114 CYS A N 1
ATOM 853 C CA . CYS A 1 114 ? 10.915 21.178 37.985 1.00 17.92 1114 CYS A CA 1
ATOM 854 C C . CYS A 1 114 ? 11.380 20.045 37.098 1.00 18.61 1114 CYS A C 1
ATOM 855 O O . CYS A 1 114 ? 10.618 19.115 36.904 1.00 25.24 1114 CYS A O 1
ATOM 858 N N . ALA A 1 115 ? 12.603 20.111 36.629 1.00 17.18 1115 ALA A N 1
ATOM 859 C CA . ALA A 1 115 ? 13.100 19.099 35.697 1.00 17.53 1115 ALA A CA 1
ATOM 860 C C . ALA A 1 115 ? 14.424 18.625 36.211 1.00 17.10 1115 ALA A C 1
ATOM 861 O O . ALA A 1 115 ? 15.246 19.421 36.680 1.00 18.29 1115 ALA A O 1
ATOM 863 N N . HIS A 1 116 ? 14.690 17.319 36.159 1.00 17.03 1116 HIS A N 1
ATOM 864 C CA . HIS A 1 116 ? 15.984 16.886 36.636 1.00 17.44 1116 HIS A CA 1
ATOM 865 C C . HIS A 1 116 ? 16.390 15.558 36.011 1.00 17.92 1116 HIS A C 1
ATOM 866 O O . HIS A 1 116 ? 15.598 14.732 35.600 1.00 19.09 1116 HIS A O 1
ATOM 873 N N . VAL A 1 117 ? 17.674 15.397 35.984 1.00 17.48 1117 VAL A N 1
ATOM 874 C CA . VAL A 1 117 ? 18.368 14.132 35.735 1.00 18.39 1117 VAL A CA 1
ATOM 875 C C . VAL A 1 117 ? 19.472 14.045 36.771 1.00 18.27 1117 VAL A C 1
ATOM 876 O O . VAL A 1 117 ? 20.353 14.923 36.810 1.00 19.42 1117 VAL A O 1
ATOM 880 N N . GLY A 1 118 ? 19.586 13.120 37.686 1.00 19.47 1118 GLY A N 1
ATOM 881 C CA . GLY A 1 118 ? 20.556 12.815 38.656 1.00 19.27 1118 GLY A CA 1
ATOM 882 C C . GLY A 1 118 ? 20.018 12.917 40.080 1.00 18.34 1118 GLY A C 1
ATOM 883 O O . GLY A 1 118 ? 18.861 12.684 40.364 1.00 19.43 1118 GLY A O 1
ATOM 884 N N . ASP A 1 119 ? 20.976 13.303 40.919 1.00 18.13 1119 ASP A N 1
ATOM 885 C CA . ASP A 1 119 ? 20.745 13.308 42.330 1.00 18.79 1119 ASP A CA 1
ATOM 886 C C . ASP A 1 119 ? 20.965 14.681 42.943 1.00 18.19 1119 ASP A C 1
ATOM 887 O O . ASP A 1 119 ? 21.033 14.805 44.148 1.00 18.77 1119 ASP A O 1
ATOM 892 N N . SER A 1 120 ? 20.992 15.660 42.064 1.00 17.95 1120 SER A N 1
ATOM 893 C CA . SER A 1 120 ? 20.788 17.033 42.505 1.00 16.25 1120 SER A CA 1
ATOM 894 C C . SER A 1 120 ? 19.311 17.197 42.741 1.00 16.71 1120 SER A C 1
ATOM 895 O O . SER A 1 120 ? 18.518 16.460 42.157 1.00 19.32 1120 SER A O 1
ATOM 898 N N . ARG A 1 121 ? 18.957 18.099 43.639 1.00 17.40 1121 ARG A N 1
ATOM 899 C CA . ARG A 1 121 ? 17.612 18.170 44.139 1.00 16.30 1121 ARG A CA 1
ATOM 900 C C . ARG A 1 121 ? 16.981 19.528 43.961 1.00 15.85 1121 ARG A C 1
ATOM 901 O O . ARG A 1 121 ? 17.611 20.572 43.912 1.00 16.52 1121 ARG A O 1
ATOM 909 N N . ILE A 1 122 ? 15.651 19.478 43.913 1.00 16.17 1122 ILE A N 1
ATOM 910 C CA . ILE A 1 122 ? 14.827 20.624 44.118 1.00 16.65 1122 ILE A CA 1
ATOM 911 C C . ILE A 1 122 ? 13.987 20.360 45.373 1.00 17.20 1122 ILE A C 1
ATOM 912 O O . ILE A 1 122 ? 13.423 19.289 45.513 1.00 18.22 1122 ILE A O 1
ATOM 917 N N A TYR A 1 123 ? 13.967 21.373 46.222 0.50 17.50 1123 TYR A N 1
ATOM 918 C CA A TYR A 1 123 ? 13.119 21.427 47.400 0.50 17.56 1123 TYR A CA 1
ATOM 919 C C A TYR A 1 123 ? 12.231 22.653 47.365 0.50 17.86 1123 TYR A C 1
ATOM 920 O O A TYR A 1 123 ? 12.587 23.664 46.782 0.50 18.02 1123 TYR A O 1
ATOM 929 N N . ARG A 1 124 ? 11.089 22.542 48.026 1.00 18.62 1124 ARG A N 1
ATOM 930 C CA . ARG A 1 124 ? 10.266 23.687 48.295 1.00 18.69 1124 ARG A CA 1
ATOM 931 C C . ARG A 1 124 ? 10.049 23.769 49.815 1.00 19.41 1124 ARG A C 1
ATOM 932 O O . ARG A 1 124 ? 9.810 22.755 50.477 1.00 20.13 1124 ARG A O 1
ATOM 940 N N . TRP A 1 125 ? 10.170 24.98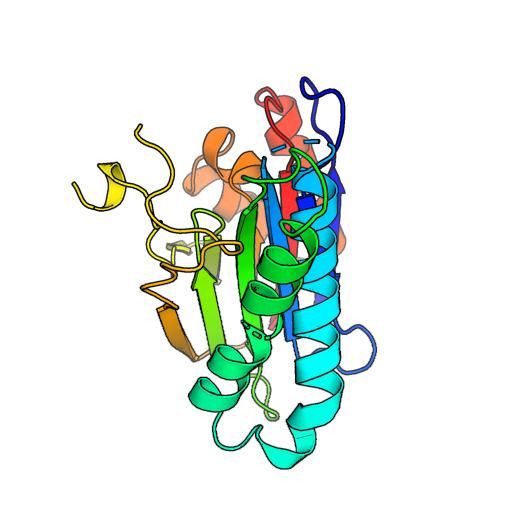1 50.303 1.00 19.42 1125 TRP A N 1
ATOM 941 C CA . TRP A 1 125 ? 10.030 25.299 51.707 1.00 18.81 1125 TRP A CA 1
ATOM 942 C C . TRP A 1 125 ? 8.864 26.253 51.863 1.00 18.10 1125 TRP A C 1
ATOM 943 O O . TRP A 1 125 ? 8.689 27.161 51.069 1.00 19.34 1125 TRP A O 1
ATOM 954 N N A ARG A 1 126 ? 8.100 25.990 52.940 0.50 19.82 1126 ARG A N 1
ATOM 955 C CA A ARG A 1 126 ? 6.980 26.823 53.263 0.50 21.13 1126 ARG A CA 1
ATOM 956 C C A ARG A 1 126 ? 6.739 26.793 54.765 0.50 21.65 1126 ARG A C 1
ATOM 957 O O A ARG A 1 126 ? 6.616 25.674 55.281 0.50 22.53 1126 ARG A O 1
ATOM 965 N N . LYS A 1 127 ? 6.643 27.963 55.378 1.00 24.47 1127 LYS A N 1
ATOM 966 C CA . LYS A 1 127 ? 6.273 28.041 56.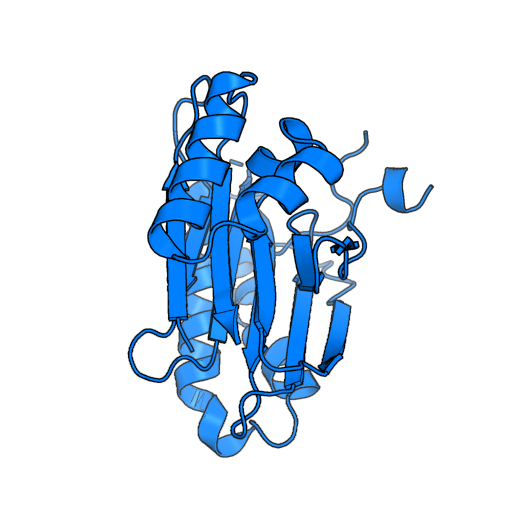792 1.00 27.99 1127 LYS A CA 1
ATOM 967 C C . LYS A 1 127 ? 7.024 27.025 57.649 1.00 29.44 1127 LYS A C 1
ATOM 968 O O . LYS A 1 127 ? 6.392 26.242 58.392 1.00 30.27 1127 LYS A O 1
ATOM 969 N N . ASP A 1 128 ? 8.352 26.924 57.503 1.00 27.74 1128 ASP A N 1
ATOM 970 C CA . ASP A 1 128 ? 9.202 26.101 58.340 1.00 29.26 1128 ASP A CA 1
ATOM 971 C C . ASP A 1 128 ? 9.112 24.598 58.105 1.00 27.02 1128 ASP A C 1
ATOM 972 O O . ASP A 1 128 ? 9.570 23.822 58.931 1.00 29.00 1128 ASP A O 1
ATOM 977 N N . GLN A 1 129 ? 8.547 24.258 56.954 1.00 24.72 1129 GLN A N 1
ATOM 978 C CA . GLN A 1 129 ? 8.462 22.881 56.519 1.00 24.11 1129 GLN A CA 1
ATOM 979 C C . GLN A 1 129 ? 9.097 22.731 55.151 1.00 21.82 1129 GLN A C 1
ATOM 980 O O . GLN A 1 129 ? 8.917 23.507 54.257 1.00 27.05 1129 GLN A O 1
ATOM 986 N N . LEU A 1 130 ? 9.860 21.666 54.962 1.00 23.10 1130 LEU A N 1
ATOM 987 C CA . LEU A 1 130 ? 10.609 21.439 53.766 1.00 21.34 1130 LEU A CA 1
ATOM 988 C C . LEU A 1 130 ? 10.150 20.149 53.093 1.00 22.19 1130 LEU A C 1
ATOM 989 O O . LEU A 1 130 ? 9.927 19.146 53.752 1.00 27.16 1130 LEU A O 1
ATOM 994 N N . GLN A 1 131 ? 10.049 20.229 51.777 1.00 20.22 1131 GLN A N 1
ATOM 995 C CA . GLN A 1 131 ? 9.662 19.062 51.001 1.00 20.63 1131 GLN A CA 1
ATOM 996 C C . GLN A 1 131 ? 10.633 18.852 49.844 1.00 18.86 1131 GLN A C 1
ATOM 997 O O . GLN A 1 131 ? 10.892 19.764 49.061 1.00 20.09 1131 GLN A O 1
ATOM 1003 N N . GLN A 1 132 ? 11.157 17.640 49.691 1.00 19.46 1132 GLN A N 1
ATOM 1004 C CA . GLN A 1 132 ? 11.989 17.311 48.549 1.00 18.24 1132 GLN A CA 1
ATOM 1005 C C . GLN A 1 132 ? 11.084 17.051 47.393 1.00 19.91 1132 GLN A C 1
ATOM 1006 O O . GLN A 1 132 ? 10.173 16.197 47.536 1.00 22.61 1132 GLN A O 1
ATOM 1012 N N . ILE A 1 133 ? 11.251 17.745 46.287 1.00 18.74 1133 ILE A N 1
ATOM 1013 C CA . ILE A 1 133 ? 10.363 17.576 45.128 1.00 19.67 1133 ILE A CA 1
ATOM 1014 C C . ILE A 1 133 ? 10.828 16.524 44.160 1.00 19.69 1133 ILE A C 1
ATOM 1015 O O . ILE A 1 133 ? 10.044 15.673 43.728 1.00 21.65 1133 ILE A O 1
ATOM 1020 N N . THR A 1 134 ? 12.124 16.530 43.836 1.00 19.65 1134 THR A N 1
ATOM 1021 C CA . THR A 1 134 ? 12.634 15.564 42.884 1.00 18.82 1134 THR A CA 1
ATOM 1022 C C . THR A 1 134 ? 12.960 14.245 43.587 1.00 19.77 1134 THR A C 1
ATOM 1023 O O . THR A 1 134 ? 13.275 14.259 44.786 1.00 23.84 1134 THR A O 1
ATOM 1027 N N . SER A 1 135 ? 12.893 13.154 42.841 1.00 20.27 1135 SER A N 1
ATOM 1028 C CA . SER A 1 135 ? 13.309 11.856 43.352 1.00 20.71 1135 SER A CA 1
ATOM 1029 C C . SER A 1 135 ? 14.652 11.529 42.722 1.00 20.01 1135 SER A C 1
ATOM 1030 O O . SER A 1 135 ? 14.782 11.521 41.508 1.00 21.08 1135 SER A O 1
ATOM 1034 N N . ASP A 1 136 ? 15.641 11.315 43.590 1.00 20.79 1136 ASP A N 1
ATOM 1035 C CA . ASP A 1 136 ? 16.981 11.085 43.080 1.00 21.88 1136 ASP A CA 1
ATOM 1036 C C . ASP A 1 136 ? 17.063 9.904 42.129 1.00 22.15 1136 ASP A C 1
ATOM 1037 O O . ASP A 1 136 ? 16.540 8.828 42.432 1.00 24.31 1136 ASP A O 1
ATOM 1042 N N . HIS A 1 137 ? 17.761 10.114 41.010 1.00 21.57 1137 HIS A N 1
ATOM 1043 C CA . HIS A 1 137 ? 18.099 9.015 40.106 1.00 22.38 1137 HIS A CA 1
ATOM 1044 C C . HIS A 1 137 ? 19.341 8.332 40.657 1.00 25.47 1137 HIS A C 1
ATOM 1045 O O . HIS A 1 137 ? 20.452 8.509 40.157 1.00 24.74 1137 HIS A O 1
ATOM 1052 N N . THR A 1 138 ? 19.128 7.557 41.738 1.00 24.97 1138 THR A N 1
ATOM 1053 C CA . THR A 1 138 ? 20.174 6.669 42.236 1.00 26.79 1138 THR A CA 1
ATOM 1054 C C . THR A 1 138 ? 19.568 5.270 42.362 1.00 29.22 1138 THR A C 1
ATOM 1055 O O . THR A 1 138 ? 18.357 5.190 42.548 1.00 27.18 1138 THR A O 1
ATOM 1059 N N A TRP A 1 139 ? 20.428 4.260 42.243 0.50 28.89 1139 TRP A N 1
ATOM 1060 C CA A TRP A 1 139 ? 19.892 2.912 42.399 0.50 29.61 1139 TRP A CA 1
ATOM 1061 C C A TRP A 1 139 ? 19.236 2.717 43.750 0.50 32.07 1139 TRP A C 1
ATOM 1062 O O A TRP A 1 139 ? 18.218 2.026 43.859 0.50 35.37 1139 TRP A O 1
ATOM 1073 N N . ILE A 1 140 ? 19.783 3.307 44.785 1.00 32.72 1140 ILE A N 1
ATOM 1074 C CA . ILE A 1 140 ? 19.267 3.156 46.138 1.00 38.57 1140 ILE A CA 1
ATOM 1075 C C . ILE A 1 140 ? 17.912 3.810 46.300 1.00 35.26 1140 ILE A C 1
ATOM 1076 O O . ILE A 1 140 ? 16.971 3.220 46.841 1.00 44.10 1140 ILE A O 1
ATOM 1081 N N . ALA A 1 141 ? 17.797 5.037 45.816 0.76 28.36 1141 ALA A N 1
ATOM 1082 C CA . ALA A 1 141 ? 16.519 5.716 45.904 0.76 30.10 1141 ALA A CA 1
ATOM 1083 C C . ALA A 1 141 ? 15.470 4.890 45.177 0.76 33.69 1141 ALA A C 1
ATOM 1084 O O . ALA A 1 141 ? 14.352 4.812 45.657 0.76 39.51 1141 ALA A O 1
ATOM 1086 N N . GLN A 1 142 ? 15.879 4.298 44.084 0.76 37.89 1142 GLN A N 1
ATOM 1087 C CA . GLN A 1 142 ? 15.143 3.287 43.364 0.76 38.19 1142 GLN A CA 1
ATOM 1088 C C . GLN A 1 142 ? 14.769 2.142 44.320 0.76 41.13 1142 GLN A C 1
ATOM 1089 O O . GLN A 1 142 ? 13.691 1.556 44.298 0.76 50.48 1142 GLN A O 1
ATOM 1090 N N . ALA A 1 143 ? 15.687 1.825 45.221 0.76 48.31 1143 ALA A N 1
ATOM 1091 C CA . ALA A 1 143 ? 15.386 0.816 46.232 0.76 55.49 1143 ALA A CA 1
ATOM 1092 C C . ALA A 1 143 ? 15.957 -0.517 45.746 0.76 61.61 1143 ALA A C 1
ATOM 1093 O O . ALA A 1 143 ? 16.851 -0.462 44.891 0.76 75.02 1143 ALA A O 1
ATOM 1094 N N . ARG A 1 160 ? 24.568 3.215 48.731 0.76 72.47 1160 ARG A N 1
ATOM 1095 C CA . ARG A 1 160 ? 24.837 3.959 47.502 0.76 61.03 1160 ARG A CA 1
ATOM 1096 C C . ARG A 1 160 ? 25.041 2.994 46.328 0.76 57.06 1160 ARG A C 1
ATOM 1097 O O . ARG A 1 160 ? 25.277 1.805 46.543 0.76 62.74 1160 ARG A O 1
ATOM 1098 N N . HIS A 1 161 ? 24.944 3.557 45.153 0.76 51.80 1161 HIS A N 1
ATOM 1099 C CA . HIS A 1 161 ? 25.019 3.114 43.793 0.76 53.72 1161 HIS A CA 1
ATOM 1100 C C . HIS A 1 161 ? 26.108 3.758 42.951 0.76 49.74 1161 HIS A C 1
ATOM 1101 O O . HIS A 1 161 ? 27.056 3.064 42.546 0.76 56.48 1161 HIS A O 1
ATOM 1102 N N . VAL A 1 162 ? 26.098 5.038 42.653 1.00 49.99 1162 VAL A N 1
ATOM 1103 C CA . VAL A 1 162 ? 25.149 6.066 42.903 1.00 52.20 1162 VAL A CA 1
ATOM 1104 C C . VAL A 1 162 ? 24.278 6.178 41.654 1.00 41.89 1162 VAL A C 1
ATOM 1105 O O . VAL A 1 162 ? 23.179 5.711 41.785 1.00 52.60 1162 VAL A O 1
ATOM 1107 N N . LEU A 1 163 ? 24.745 6.806 40.577 1.00 41.17 1163 LEU A N 1
ATOM 1108 C CA . LEU A 1 163 ? 23.691 7.388 39.760 1.00 39.11 1163 LEU A CA 1
ATOM 1109 C C . LEU A 1 163 ? 23.134 6.319 38.836 1.00 37.08 1163 LEU A C 1
ATOM 1110 O O . LEU A 1 163 ? 23.907 5.570 38.325 1.00 43.54 1163 LEU A O 1
ATOM 1115 N N A SER A 1 164 ? 21.840 6.351 38.687 0.50 37.55 1164 SER A N 1
ATOM 1116 C CA A SER A 1 164 ? 21.222 5.562 37.657 0.50 39.56 1164 SER A CA 1
ATOM 1117 C C A SER A 1 164 ? 20.962 6.393 36.419 0.50 39.20 1164 SER A C 1
ATOM 1118 O O A SER A 1 164 ? 20.675 5.880 35.344 0.50 47.85 1164 SER A O 1
ATOM 1121 N N . GLN A 1 165 ? 21.021 7.728 36.535 1.00 36.97 1165 GLN A N 1
ATOM 1122 C CA . GLN A 1 165 ? 20.792 8.524 35.335 1.00 34.00 1165 GLN A CA 1
ATOM 1123 C C . GLN A 1 165 ? 21.682 9.760 35.443 1.00 27.00 1165 GLN A C 1
ATOM 1124 O O . GLN A 1 165 ? 21.887 10.278 36.526 1.00 25.17 1165 GLN A O 1
ATOM 1126 N N A CYS A 1 166 ? 22.248 10.208 34.358 0.71 23.37 1166 CYS A N 1
ATOM 1127 N N B CYS A 1 166 ? 22.086 10.162 34.258 0.29 24.20 1166 CYS A N 1
ATOM 1128 C CA A CYS A 1 166 ? 22.995 11.444 34.240 0.71 21.72 1166 CYS A CA 1
ATOM 1129 C CA B CYS A 1 166 ? 23.023 11.221 33.989 0.29 22.65 1166 CYS A CA 1
ATOM 1130 C C A CYS A 1 166 ? 22.926 11.919 32.785 0.71 23.88 1166 CYS A C 1
ATOM 1131 C C B CYS A 1 166 ? 22.854 11.892 32.640 0.29 23.13 1166 CYS A C 1
ATOM 1132 O O A CYS A 1 166 ? 22.700 11.121 31.883 0.71 26.54 1166 CYS A O 1
ATOM 1133 O O B CYS A 1 166 ? 22.509 11.242 31.653 0.29 26.87 1166 CYS A O 1
ATOM 1138 N N . LEU A 1 167 ? 23.108 13.199 32.548 1.00 21.07 1167 LEU A N 1
ATOM 1139 C CA . LEU A 1 167 ? 23.279 13.760 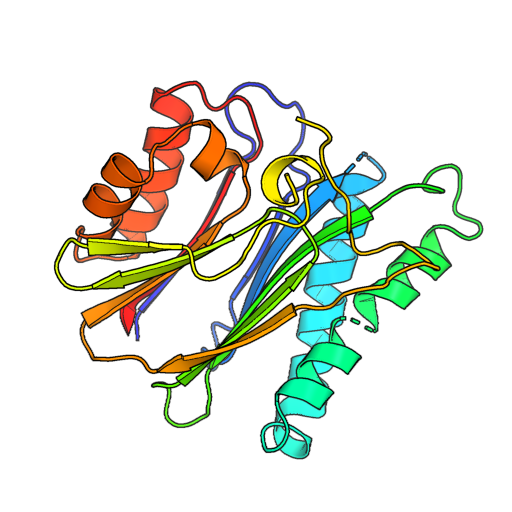31.212 1.00 21.05 1167 LEU A CA 1
ATOM 1140 C C . LEU A 1 167 ? 24.684 13.440 30.726 1.00 22.00 1167 LEU A C 1
ATOM 1141 O O . LEU A 1 167 ? 25.570 13.349 31.554 1.00 23.75 1167 LEU A O 1
ATOM 1146 N N . GLY A 1 168 ? 24.969 13.265 29.469 1.00 26.89 1168 GLY A N 1
ATOM 1147 C CA . GLY A 1 168 ? 26.057 12.623 28.829 1.00 26.99 1168 GLY A CA 1
ATOM 1148 C C . GLY A 1 168 ? 25.970 11.154 28.546 1.00 30.88 1168 GLY A C 1
ATOM 1149 O O . GLY A 1 168 ? 2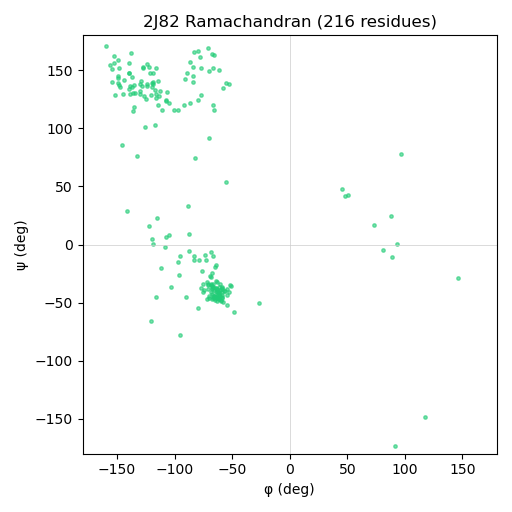7.007 10.490 28.422 1.00 35.08 1168 GLY A O 1
ATOM 1150 N N . ARG A 1 169 ? 24.787 10.597 28.431 1.00 37.26 1169 ARG A N 1
ATOM 1151 C CA . ARG A 1 169 ? 24.534 9.261 27.932 1.00 36.78 1169 ARG A CA 1
ATOM 1152 C C . ARG A 1 169 ? 23.657 9.163 26.691 1.00 38.24 1169 ARG A C 1
ATOM 1153 O O . ARG A 1 169 ? 22.595 9.770 26.548 1.00 35.36 1169 ARG A O 1
ATOM 1161 N N . GLU A 1 170 ? 24.146 8.311 25.785 1.00 42.05 1170 GLU A N 1
ATOM 1162 C CA . GLU A 1 170 ? 23.336 7.926 24.632 1.00 47.33 1170 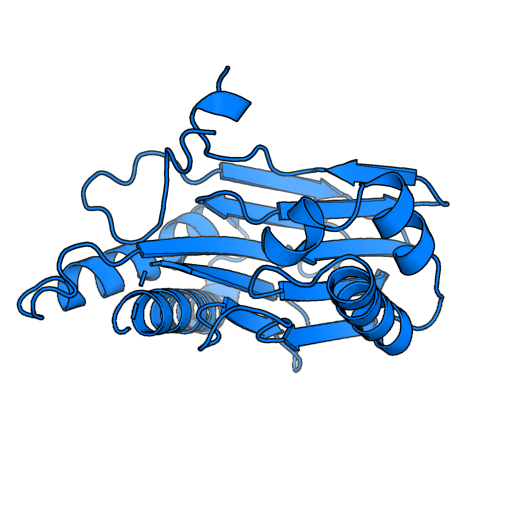GLU A CA 1
ATOM 1163 C C . GLU A 1 170 ? 22.116 7.197 25.183 1.00 53.61 1170 GLU A C 1
ATOM 1164 O O . GLU A 1 170 ? 21.021 7.254 24.638 1.00 65.67 1170 GLU A O 1
ATOM 1166 N N . ASP A 1 171 ? 22.320 6.509 26.303 1.00 57.30 1171 ASP A N 1
ATOM 1167 C CA . ASP A 1 171 ? 21.194 5.772 26.878 1.00 60.62 1171 ASP A CA 1
ATOM 1168 C C . ASP A 1 171 ? 20.370 6.628 27.830 1.00 61.01 1171 ASP A C 1
ATOM 1169 O O . ASP A 1 171 ? 19.849 6.077 28.810 1.00 72.38 1171 ASP A O 1
ATOM 1170 N N . LEU A 1 172 ? 20.232 7.938 27.607 1.00 57.71 1172 LEU A N 1
ATOM 1171 C CA . LEU A 1 172 ? 19.413 8.760 28.490 1.00 49.64 1172 LEU A CA 1
ATOM 1172 C C . LEU A 1 172 ? 17.938 8.359 28.410 1.00 47.73 1172 LEU A C 1
ATOM 1173 O O . LEU A 1 172 ? 17.284 8.508 27.376 1.00 58.54 1172 LEU A O 1
ATOM 1178 N N . SER A 1 173 ? 17.465 7.866 29.548 1.00 44.77 1173 SER A N 1
ATOM 1179 C CA . SER A 1 173 ? 16.217 7.116 29.594 1.00 50.08 1173 SER A CA 1
ATOM 1180 C C . SER A 1 173 ? 15.143 7.873 30.343 1.00 51.38 1173 SER A C 1
ATOM 1181 O O . SER A 1 173 ? 13.947 7.624 30.197 1.00 64.21 1173 SER A O 1
ATOM 1182 N N . GLN A 1 174 ? 15.538 8.830 31.168 1.00 47.84 1174 GLN A N 1
ATOM 1183 C CA . GLN A 1 174 ? 14.555 9.535 31.991 1.00 41.81 1174 GLN A CA 1
ATOM 1184 C C . GLN A 1 174 ? 14.948 10.996 32.165 1.00 35.79 1174 GLN A C 1
ATOM 1185 O O . GLN A 1 174 ? 16.084 11.262 32.514 1.00 33.21 1174 GLN A O 1
ATOM 1191 N N . ILE A 1 175 ? 13.994 11.882 31.894 1.00 34.19 1175 ILE A N 1
ATOM 1192 C CA . ILE A 1 175 ? 13.998 13.291 32.250 1.00 27.01 1175 ILE A CA 1
ATOM 1193 C C . ILE A 1 175 ? 12.692 13.561 33.023 1.00 27.11 1175 ILE A C 1
ATOM 1194 O O . ILE A 1 175 ? 11.621 13.673 32.447 1.00 28.28 1175 ILE A O 1
ATOM 1199 N N A ASP A 1 176 ? 12.874 13.621 34.337 0.50 24.35 1176 ASP A N 1
ATOM 1200 C CA A ASP A 1 176 ? 11.722 13.820 35.206 0.50 24.26 1176 ASP A CA 1
ATOM 1201 C C A ASP A 1 176 ? 11.301 15.276 35.177 0.50 20.86 1176 ASP A C 1
ATOM 1202 O O A ASP A 1 176 ? 12.121 16.146 35.431 0.50 21.36 1176 ASP A O 1
ATOM 1207 N N . ILE A 1 177 ? 10.031 15.557 34.928 1.00 20.84 1177 ILE A N 1
ATOM 1208 C CA . ILE A 1 177 ? 9.534 16.925 34.889 1.00 19.77 1177 ILE A CA 1
ATOM 1209 C C . ILE A 1 177 ? 8.177 16.948 35.592 1.00 20.40 1177 ILE A C 1
ATOM 1210 O O . ILE A 1 177 ? 7.319 16.142 35.287 1.00 22.45 1177 ILE A O 1
ATOM 1215 N N . GLN A 1 178 ? 8.036 17.887 36.529 1.00 20.12 1178 GLN A N 1
ATOM 1216 C CA . GLN A 1 178 ? 6.751 17.985 37.204 1.00 20.02 1178 GLN A CA 1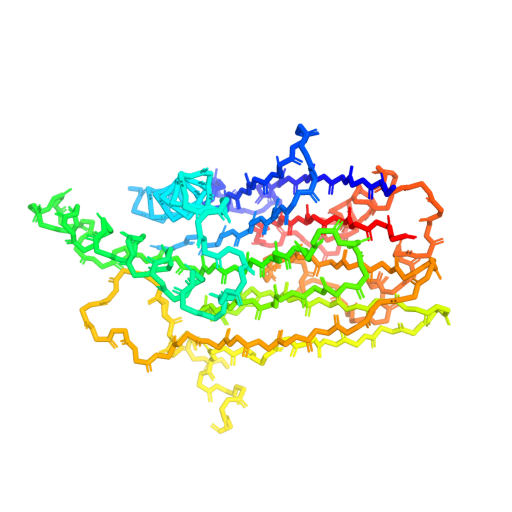
ATOM 1217 C C . GLN A 1 178 ? 6.496 19.409 37.605 1.00 19.63 1178 GLN A C 1
ATOM 1218 O O . GLN A 1 178 ? 7.456 20.101 37.949 1.00 19.88 1178 GLN A O 1
ATOM 1224 N N . PRO A 1 179 ? 5.276 19.880 37.583 1.00 19.32 1179 PRO A N 1
ATOM 1225 C CA . PRO A 1 179 ? 4.992 21.249 38.043 1.00 19.09 1179 PRO A CA 1
ATOM 1226 C C . PRO A 1 179 ? 4.683 21.314 39.538 1.00 20.14 1179 PRO A C 1
ATOM 1227 O O . PRO A 1 179 ? 4.106 20.390 40.112 1.00 23.11 1179 PRO A O 1
ATOM 1231 N N . ILE A 1 180 ? 5.076 22.440 40.099 1.00 19.24 1180 ILE A N 1
ATOM 1232 C CA . ILE A 1 180 ? 4.690 22.715 41.478 1.00 20.74 1180 ILE A CA 1
ATOM 1233 C C . ILE A 1 180 ? 4.111 24.114 41.524 1.00 19.17 1180 ILE A C 1
ATOM 1234 O O . ILE A 1 180 ? 4.645 25.052 41.010 1.00 22.45 1180 ILE A O 1
ATOM 1243 N N A ASP A 1 181 ? 2.967 24.230 42.175 0.50 18.95 1181 ASP A N 1
ATOM 1244 C CA A ASP A 1 181 ? 2.394 25.540 42.416 0.50 19.68 1181 ASP A CA 1
ATOM 1245 C C A ASP A 1 181 ? 2.981 26.179 43.650 0.50 19.24 1181 ASP A C 1
ATOM 1246 O O A ASP A 1 181 ? 3.255 25.476 44.627 0.50 22.34 1181 ASP A O 1
ATOM 1251 N N . LEU A 1 182 ? 3.121 27.495 43.585 1.00 20.75 1182 LEU A N 1
ATOM 1252 C CA . LEU A 1 182 ? 3.797 28.307 44.575 1.00 20.67 1182 LEU A CA 1
ATOM 1253 C C . LEU A 1 182 ? 2.867 29.334 45.230 1.00 19.90 1182 LEU A C 1
ATOM 1254 O O . LEU A 1 182 ? 1.960 29.868 44.594 1.00 23.80 1182 LEU A O 1
ATOM 1259 N N . GLU A 1 183 ? 3.156 29.596 46.504 1.00 19.89 1183 GLU A N 1
ATOM 1260 C CA . GLU A 1 183 ? 2.524 30.630 47.281 1.00 21.11 1183 GLU A CA 1
ATOM 1261 C C . GLU A 1 183 ? 3.532 31.693 47.685 1.00 20.85 1183 GLU A C 1
ATOM 1262 O O . GLU A 1 183 ? 4.700 31.408 47.832 1.00 21.47 1183 GLU A O 1
ATOM 1268 N N . PRO A 1 184 ? 3.097 32.925 47.880 1.00 22.59 1184 PRO A N 1
ATOM 1269 C CA . PRO A 1 184 ? 3.994 33.939 48.437 1.00 24.41 1184 PRO A CA 1
ATOM 1270 C C . PRO A 1 184 ? 4.628 33.463 49.726 1.00 24.50 1184 PRO A C 1
ATOM 1271 O O . PRO A 1 184 ? 3.964 32.853 50.526 1.00 26.70 1184 PRO A O 1
ATOM 1275 N N . GLY A 1 185 ? 5.921 33.770 49.797 1.00 26.82 1185 GLY A N 1
ATOM 1276 C CA . GLY A 1 185 ? 6.692 33.357 50.936 1.00 26.73 1185 GLY A CA 1
ATOM 1277 C C . GLY A 1 185 ? 7.309 31.988 50.763 1.00 24.27 1185 GLY A C 1
ATOM 1278 O O . GLY A 1 185 ? 8.130 31.593 51.582 1.00 27.31 1185 GLY A O 1
ATOM 1279 N N . ASP A 1 186 ? 6.958 31.226 49.773 1.00 21.99 1186 ASP A N 1
ATOM 1280 C CA . ASP A 1 186 ? 7.612 29.935 49.537 1.00 19.24 1186 ASP A CA 1
ATOM 1281 C C . ASP A 1 186 ? 9.058 30.212 49.142 1.00 19.97 1186 ASP A C 1
ATOM 1282 O O . ASP A 1 186 ? 9.395 31.254 48.579 1.00 21.93 1186 ASP A O 1
ATOM 1287 N N A ARG A 1 187 ? 9.878 29.216 49.471 0.50 20.40 1187 ARG A N 1
ATOM 1288 C CA A ARG A 1 187 ? 11.199 29.227 48.905 0.50 20.64 1187 ARG A CA 1
ATOM 1289 C C A ARG A 1 187 ? 11.390 27.929 48.113 0.50 19.33 1187 ARG A C 1
ATOM 1290 O O A ARG A 1 187 ? 10.870 26.873 48.420 0.50 20.31 1187 ARG A O 1
ATOM 1298 N N . LEU A 1 188 ? 12.178 28.107 47.060 1.00 18.23 1188 LEU A N 1
ATOM 1299 C CA . LEU A 1 188 ? 12.655 26.962 46.268 1.00 17.49 1188 LEU A CA 1
ATOM 1300 C C . LEU A 1 188 ? 14.139 26.868 46.411 1.00 17.21 1188 LEU A C 1
ATOM 1301 O O . LEU A 1 188 ? 14.792 27.902 46.433 1.00 19.04 1188 LEU A O 1
ATOM 1306 N N . LEU A 1 189 ? 14.637 25.667 46.514 1.00 16.86 1189 LEU A N 1
ATOM 1307 C CA . LEU A 1 189 ? 16.066 25.417 46.620 1.00 16.25 1189 LEU A CA 1
ATOM 1308 C C . LEU A 1 189 ? 16.413 24.431 45.531 1.00 16.56 1189 LEU A C 1
ATOM 1309 O O . LEU A 1 189 ? 15.826 23.373 45.424 1.00 17.09 1189 LEU A O 1
ATOM 1314 N N . LEU A 1 190 ? 17.408 24.798 44.744 1.00 16.15 1190 LEU A N 1
ATOM 1315 C CA . LEU A 1 190 ? 18.089 23.883 43.829 1.00 16.57 1190 LEU A CA 1
ATOM 1316 C C . LEU A 1 190 ? 19.446 23.612 44.465 1.00 15.74 1190 LEU A C 1
ATOM 1317 O O . LEU A 1 190 ? 20.102 24.556 44.870 1.00 17.00 1190 LEU A O 1
ATOM 1322 N N . CYS A 1 191 ? 19.836 22.342 44.571 1.00 15.66 1191 CYS A N 1
ATOM 1323 C CA . CYS A 1 191 ? 21.106 22.082 45.197 1.00 16.37 1191 CYS A CA 1
ATOM 1324 C C . CYS A 1 191 ? 21.720 20.847 44.582 1.00 16.99 1191 CYS A C 1
ATOM 1325 O O . CYS A 1 191 ? 21.103 19.890 44.144 1.00 16.93 1191 CYS A O 1
ATOM 1328 N N . SER A 1 192 ? 23.061 20.868 44.634 1.00 17.02 1192 SER A N 1
ATOM 1329 C CA . SER A 1 192 ? 23.774 19.628 44.402 1.00 16.98 1192 SER A CA 1
ATOM 1330 C C . SER A 1 192 ? 23.828 18.834 45.692 1.00 17.35 1192 SER A C 1
ATOM 1331 O O . SER A 1 192 ? 23.584 19.313 46.814 1.00 17.45 1192 SER A O 1
ATOM 1334 N N . ASP A 1 193 ? 24.190 17.546 45.539 1.00 17.86 1193 ASP A N 1
ATOM 1335 C CA . ASP A 1 193 ? 24.270 16.682 46.700 1.00 18.31 1193 ASP A CA 1
ATOM 1336 C C . ASP A 1 193 ? 25.382 17.019 47.659 1.00 18.72 1193 ASP A C 1
ATOM 1337 O O . ASP A 1 193 ? 25.459 16.456 48.744 1.00 19.81 1193 ASP A O 1
ATOM 1342 N N A GLY A 1 194 ? 26.246 17.949 47.328 0.50 18.18 1194 GLY A N 1
ATOM 1343 C CA A GLY A 1 194 ? 27.159 18.432 48.307 0.50 19.48 1194 GLY A CA 1
ATOM 1344 C C A GLY A 1 194 ? 26.525 19.152 49.458 0.50 18.90 1194 GLY A C 1
ATOM 1345 O O A GLY A 1 194 ? 27.050 19.315 50.544 0.50 20.00 1194 GLY A O 1
ATOM 1346 N N . LEU A 1 195 ? 25.283 19.608 49.277 1.00 18.50 1195 LEU A N 1
ATOM 1347 C CA . LEU A 1 195 ? 24.516 20.172 50.365 1.00 18.54 1195 LEU A CA 1
ATOM 1348 C C . LEU A 1 195 ? 23.918 19.058 51.221 1.00 18.96 1195 LEU A C 1
ATOM 1349 O O . LEU A 1 195 ? 24.114 19.043 52.439 1.00 19.19 1195 LEU A O 1
ATOM 1354 N N . THR A 1 196 ? 23.179 18.162 50.550 1.00 18.59 1196 THR A N 1
ATOM 1355 C CA . THR A 1 196 ? 22.352 17.184 51.246 1.00 18.90 1196 THR A CA 1
ATOM 1356 C C . THR A 1 196 ? 23.110 15.998 51.788 1.00 18.90 1196 THR A C 1
ATOM 1357 O O . THR A 1 196 ? 22.598 15.317 52.669 1.00 22.19 1196 THR A O 1
ATOM 1361 N N . GLU A 1 197 ? 24.365 15.803 51.376 1.00 19.38 1197 GLU A N 1
ATOM 1362 C CA . GLU A 1 197 ? 25.174 14.785 52.034 1.00 19.87 1197 GLU A CA 1
ATOM 1363 C C . GLU A 1 197 ? 25.808 15.316 53.296 1.00 20.90 1197 GLU A C 1
ATOM 1364 O O . GLU A 1 197 ? 26.303 14.524 54.085 1.00 26.29 1197 GLU A O 1
ATOM 1370 N N . GLU A 1 198 ? 25.801 16.628 53.521 1.00 20.71 1198 GLU A N 1
ATOM 1371 C CA . GLU A 1 198 ? 26.229 17.215 54.771 1.00 20.80 1198 GLU A CA 1
ATOM 1372 C C . GLU A 1 198 ? 25.121 17.678 55.671 1.00 20.74 1198 GLU A C 1
ATOM 1373 O O . GLU A 1 198 ? 25.206 17.543 56.886 1.00 24.52 1198 GLU A O 1
ATOM 1379 N N . LEU A 1 199 ? 24.045 18.217 55.170 1.00 21.80 1199 LEU A N 1
ATOM 1380 C CA . LEU A 1 199 ? 22.982 18.772 55.977 1.00 21.23 1199 LEU A CA 1
ATOM 1381 C C . LEU A 1 199 ? 21.742 17.945 55.842 1.00 21.14 1199 LEU A C 1
ATOM 1382 O O . LEU A 1 199 ? 21.325 17.684 54.725 1.00 22.52 1199 LEU A O 1
ATOM 1387 N N . THR A 1 200 ? 21.150 17.621 56.974 1.00 19.59 1200 THR A N 1
ATOM 1388 C CA . THR A 1 200 ? 19.839 16.992 56.952 1.00 20.53 1200 THR A CA 1
ATOM 1389 C C . THR A 1 200 ? 18.834 17.990 56.435 1.00 20.11 1200 THR A C 1
ATOM 1390 O O . THR A 1 200 ? 19.034 19.214 56.447 1.00 19.06 1200 THR A O 1
ATOM 1394 N N . ASP A 1 201 ? 17.695 17.452 56.052 1.00 19.37 1201 ASP A N 1
ATOM 1395 C CA . ASP A 1 201 ? 16.611 18.304 55.634 1.00 20.10 1201 ASP A CA 1
ATOM 1396 C C . ASP A 1 201 ? 16.226 19.221 56.789 1.00 19.76 1201 ASP A C 1
ATOM 1397 O O . ASP A 1 201 ? 15.937 20.384 56.542 1.00 19.91 1201 ASP A O 1
ATOM 1402 N N . ASP A 1 202 ? 16.205 18.770 58.037 1.00 20.44 1202 ASP A N 1
ATOM 1403 C CA . ASP A 1 202 ? 15.821 19.620 59.166 1.00 21.04 1202 ASP A CA 1
ATOM 1404 C C . ASP A 1 202 ? 16.706 20.849 59.292 1.00 21.82 1202 ASP A C 1
ATOM 1405 O O . ASP A 1 202 ? 16.242 21.949 59.599 1.00 22.30 1202 ASP A O 1
ATOM 1410 N N . VAL A 1 203 ? 17.977 20.621 59.022 1.00 20.17 1203 VAL A N 1
ATOM 1411 C CA . VAL A 1 203 ? 18.947 21.719 59.033 1.00 20.59 1203 VAL A CA 1
ATOM 1412 C C . VAL A 1 203 ? 18.758 22.676 57.875 1.00 19.27 1203 VAL A C 1
ATOM 1413 O O . VAL A 1 203 ? 18.715 23.902 58.059 1.00 20.24 1203 VAL A O 1
ATOM 1417 N N . ILE A 1 204 ? 18.582 22.173 56.647 1.00 18.97 1204 ILE A N 1
ATOM 1418 C CA . ILE A 1 204 ? 18.351 22.946 55.441 1.00 18.79 1204 ILE A CA 1
ATOM 1419 C C . ILE A 1 204 ? 17.154 23.859 55.663 1.00 19.62 1204 ILE A C 1
ATOM 1420 O O . ILE A 1 204 ? 17.176 25.045 55.318 1.00 20.39 1204 ILE A O 1
ATOM 1425 N N . SER A 1 205 ? 16.114 23.295 56.266 1.00 20.52 1205 SER A N 1
ATOM 1426 C CA . SER A 1 205 ? 14.894 24.062 56.465 1.00 22.24 1205 SER A CA 1
ATOM 1427 C C . SER A 1 205 ? 15.112 25.288 57.333 1.00 22.70 1205 SER A C 1
ATOM 1428 O O . SER A 1 205 ? 14.509 26.337 57.128 1.00 23.45 1205 SER A O 1
ATOM 1431 N N A ILE A 1 206 ? 15.985 25.131 58.330 0.50 21.35 1206 ILE A N 1
ATOM 1432 C CA A ILE A 1 206 ? 16.174 26.268 59.212 0.50 22.96 1206 ILE A CA 1
ATOM 1433 C C A ILE A 1 206 ? 16.848 27.377 58.438 0.50 22.96 1206 ILE A C 1
ATOM 1434 O O A ILE A 1 206 ? 16.448 28.521 58.574 0.50 22.43 1206 ILE A O 1
ATOM 1439 N N . TYR A 1 207 ? 17.843 27.035 57.645 1.00 22.98 1207 TYR A N 1
ATOM 1440 C CA . TYR A 1 207 ? 18.519 28.115 56.918 1.00 24.18 1207 TYR A CA 1
ATOM 1441 C C . TYR A 1 207 ? 17.618 28.775 55.891 1.00 23.90 1207 TYR A C 1
ATOM 1442 O O . TYR A 1 207 ? 17.658 29.986 55.603 1.00 26.48 1207 TYR A O 1
ATOM 1451 N N . LEU A 1 208 ? 16.730 27.988 55.288 1.00 24.10 1208 LEU A N 1
ATOM 1452 C CA . LEU A 1 208 ? 15.767 28.601 54.369 1.00 23.32 1208 LEU A CA 1
ATOM 1453 C C . LEU A 1 208 ? 14.774 29.530 55.034 1.00 25.23 1208 LEU A C 1
ATOM 1454 O O . LEU A 1 208 ? 14.072 30.263 54.341 1.00 28.13 1208 LEU A O 1
ATOM 1459 N N . SER A 1 209 ? 14.713 29.563 56.346 1.00 28.34 1209 SER A N 1
ATOM 1460 C CA . SER A 1 209 ? 13.835 30.454 57.081 1.00 28.46 1209 SER A CA 1
ATOM 1461 C C . SER A 1 209 ? 14.448 31.828 57.236 1.00 32.95 1209 SER A C 1
ATOM 1462 O O . SER A 1 209 ? 13.857 32.817 57.654 1.00 37.63 1209 SER A O 1
ATOM 1465 N N . GLU A 1 210 ? 15.712 31.930 56.887 1.00 30.92 1210 GLU A N 1
ATOM 1466 C CA . GLU A 1 210 ? 16.373 33.228 56.925 1.00 29.57 1210 GLU A CA 1
ATOM 1467 C C . GLU A 1 210 ? 15.712 34.101 55.856 1.00 32.13 1210 GLU A C 1
ATOM 1468 O O . GLU A 1 210 ? 15.751 33.668 54.699 1.00 31.37 1210 GLU A O 1
ATOM 1474 N N . PRO A 1 211 ? 15.113 35.230 56.228 1.00 37.75 1211 PRO A N 1
ATOM 1475 C CA . PRO A 1 211 ? 14.416 36.159 55.329 1.00 41.26 1211 PRO A CA 1
ATOM 1476 C C . PRO A 1 211 ? 15.206 36.630 54.127 1.00 35.99 1211 PRO A C 1
ATOM 1477 O O . PRO A 1 211 ? 14.781 36.767 52.984 1.00 41.09 1211 PRO A O 1
ATOM 1481 N N . ASN A 1 212 ? 16.477 36.923 54.329 1.00 32.80 1212 ASN A N 1
ATOM 1482 C CA . ASN A 1 212 ? 17.224 37.445 53.172 1.00 34.57 1212 ASN A CA 1
ATOM 1483 C C . ASN A 1 212 ? 17.882 36.293 52.441 1.00 32.28 1212 ASN A C 1
ATOM 1484 O O . ASN A 1 212 ? 18.696 35.572 53.031 1.00 25.62 1212 ASN A O 1
ATOM 1489 N N . VAL A 1 213 ? 17.522 36.128 51.183 1.00 26.54 1213 VAL A N 1
ATOM 1490 C CA . VAL A 1 213 ? 17.897 34.907 50.458 1.00 25.77 1213 VAL A CA 1
ATOM 1491 C C . VAL A 1 213 ? 19.384 34.875 50.201 1.00 24.39 1213 VAL A C 1
ATOM 1492 O O . VAL A 1 213 ? 19.982 33.807 50.082 1.00 22.46 1213 VAL A O 1
ATOM 1496 N N A GLN A 1 214 ? 19.991 36.045 50.125 0.50 24.85 1214 GLN A N 1
ATOM 1497 C CA A GLN A 1 214 ? 21.453 36.048 49.969 0.50 21.49 1214 GLN A CA 1
ATOM 1498 C C A GLN A 1 214 ? 22.057 35.483 51.233 0.50 24.11 1214 GLN A C 1
ATOM 1499 O O A GLN A 1 214 ? 22.991 34.672 51.145 0.50 23.26 1214 GLN A O 1
ATOM 1505 N N . LYS A 1 215 ? 21.575 35.896 52.389 1.00 23.43 1215 LYS A N 1
ATOM 1506 C CA . LYS A 1 215 ? 22.106 35.351 53.635 1.00 23.20 1215 LYS A CA 1
ATOM 1507 C C . LYS A 1 215 ? 21.783 33.857 53.800 1.00 23.05 1215 LYS A C 1
ATOM 1508 O O . LYS A 1 215 ? 22.584 33.061 54.270 1.00 23.11 1215 LYS A O 1
ATOM 1511 N N . ALA A 1 216 ? 20.620 33.430 53.368 1.00 21.90 1216 ALA A N 1
ATOM 1512 C CA . ALA A 1 216 ? 20.247 32.018 53.453 1.00 21.53 1216 ALA A CA 1
ATOM 1513 C C . ALA A 1 216 ? 21.139 31.128 52.589 1.00 20.12 1216 ALA A C 1
ATOM 1514 O O . ALA A 1 216 ? 21.595 30.074 53.009 1.00 20.38 1216 ALA A O 1
ATOM 1516 N N . ALA A 1 217 ? 21.387 31.545 51.339 1.00 20.60 1217 ALA A N 1
ATOM 1517 C CA . ALA A 1 217 ? 22.226 30.795 50.434 1.00 19.76 1217 ALA A CA 1
ATOM 1518 C C . ALA A 1 217 ? 23.620 30.656 51.028 1.00 20.77 1217 ALA A C 1
ATOM 1519 O O . ALA A 1 217 ? 24.212 29.593 51.076 1.00 20.52 1217 ALA A O 1
ATOM 1521 N N . ALA A 1 218 ? 24.178 31.761 51.501 1.00 22.33 1218 ALA A N 1
ATOM 1522 C CA . ALA A 1 218 ? 25.522 31.755 52.079 1.00 23.05 1218 ALA A CA 1
ATOM 1523 C C . ALA A 1 218 ? 25.570 30.882 53.327 1.00 23.67 1218 ALA A C 1
ATOM 1524 O O . ALA A 1 218 ? 26.492 30.144 53.582 1.00 23.50 1218 ALA A O 1
ATOM 1526 N N . ALA A 1 219 ? 24.490 30.940 54.123 1.00 23.00 1219 ALA A N 1
ATOM 1527 C CA . ALA A 1 219 ? 24.425 30.153 55.340 1.00 22.30 1219 ALA A CA 1
ATOM 1528 C C . ALA A 1 219 ? 24.344 28.643 55.068 1.00 21.62 1219 ALA A C 1
ATOM 1529 O O . ALA A 1 219 ? 24.931 27.836 55.798 1.00 21.52 1219 ALA A O 1
ATOM 1531 N N . LEU A 1 220 ? 23.611 28.289 54.005 1.00 18.88 1220 LEU A N 1
ATOM 1532 C CA . LEU A 1 220 ? 23.534 26.884 53.634 1.00 19.24 1220 LEU A CA 1
ATOM 1533 C C . LEU A 1 220 ? 24.872 26.314 53.238 1.00 19.07 1220 LEU A C 1
ATOM 1534 O O . LEU A 1 220 ? 25.307 25.228 53.659 1.00 20.23 1220 LEU A O 1
ATOM 1539 N N . VAL A 1 221 ? 25.575 27.078 52.401 1.00 20.80 1221 VAL A N 1
ATOM 1540 C CA . VAL A 1 221 ? 26.917 26.662 51.982 1.00 19.98 1221 VAL A CA 1
ATOM 1541 C C . VAL A 1 221 ? 27.853 26.625 53.164 1.00 21.05 1221 VAL A C 1
ATOM 1542 O O . VAL A 1 221 ? 28.593 25.655 53.322 1.00 21.44 1221 VAL A O 1
ATOM 1546 N N . ASP A 1 222 ? 27.794 27.673 53.993 1.00 20.17 1222 ASP A N 1
ATOM 1547 C CA . ASP A 1 222 ? 28.679 27.742 55.140 1.00 22.51 1222 ASP A CA 1
ATOM 1548 C C . ASP A 1 222 ? 28.399 26.584 56.078 1.00 23.58 1222 ASP A C 1
ATOM 1549 O O . ASP A 1 222 ? 29.297 25.969 56.639 1.00 23.10 1222 ASP A O 1
ATOM 1554 N N . ALA A 1 223 ? 27.135 26.259 56.266 1.00 20.86 1223 ALA A N 1
ATOM 1555 C CA . ALA A 1 223 ? 26.800 25.115 57.135 1.00 20.89 1223 ALA A CA 1
ATOM 1556 C C . ALA A 1 223 ? 27.250 23.784 56.546 1.00 21.50 1223 ALA A C 1
ATOM 1557 O O . ALA A 1 223 ? 27.706 22.908 57.290 1.00 21.38 1223 ALA A O 1
ATOM 1559 N N . ALA A 1 224 ? 27.132 23.601 55.229 1.00 20.31 1224 ALA A N 1
ATOM 1560 C CA . ALA A 1 224 ? 27.606 22.361 54.589 1.00 19.93 1224 ALA A CA 1
ATOM 1561 C C . ALA A 1 224 ? 29.084 22.198 54.865 1.00 20.42 1224 ALA A C 1
ATOM 1562 O O . ALA A 1 224 ? 29.535 21.091 55.153 1.00 21.83 1224 ALA A O 1
ATOM 1564 N N . LYS A 1 225 ? 29.808 23.298 54.788 1.00 21.56 1225 LYS A N 1
ATOM 1565 C CA . LYS A 1 225 ? 31.220 23.235 55.118 1.00 25.26 1225 LYS A CA 1
ATOM 1566 C C . LYS A 1 225 ? 31.477 23.020 56.606 1.00 26.30 1225 LYS A C 1
ATOM 1567 O O . LYS A 1 225 ? 32.316 22.171 56.942 1.00 25.51 1225 LYS A O 1
ATOM 1573 N N . THR A 1 226 ? 30.799 23.693 57.528 1.00 25.14 1226 THR A N 1
ATOM 1574 C CA . THR A 1 226 ? 30.901 23.518 58.980 1.00 27.12 1226 THR A CA 1
ATOM 1575 C C . THR A 1 226 ? 30.724 22.062 59.361 1.00 28.03 1226 THR A C 1
ATOM 1576 O O . THR A 1 226 ? 31.340 21.470 60.259 1.00 32.73 1226 THR A O 1
ATOM 1580 N N . HIS A 1 227 ? 29.860 21.415 58.592 1.00 25.74 1227 HIS A N 1
ATOM 1581 C CA . HIS A 1 227 ? 29.542 20.021 58.869 1.00 25.64 1227 HIS A CA 1
ATOM 1582 C C . HIS A 1 227 ? 30.502 19.064 58.186 1.00 28.63 1227 HIS A C 1
ATOM 1583 O O . HIS A 1 227 ? 30.379 17.858 58.438 1.00 29.17 1227 HIS A O 1
ATOM 1596 N N A GLY A 1 228 ? 31.426 19.483 57.358 0.50 24.04 1228 GLY A N 1
ATOM 1597 C CA A GLY A 1 228 ? 32.483 18.686 56.799 0.50 24.46 1228 GLY A CA 1
ATOM 1598 C C A GLY A 1 228 ? 32.842 19.101 55.391 0.50 24.94 1228 GLY A C 1
ATOM 1599 O O A GLY A 1 228 ? 33.972 18.915 54.960 0.50 25.62 1228 GLY A O 1
ATOM 1600 N N . GLY A 1 229 ? 31.892 19.652 54.607 1.00 23.60 1229 GLY A N 1
ATOM 1601 C CA . GLY A 1 229 ? 32.124 20.110 53.273 1.00 22.08 1229 GLY A CA 1
ATOM 1602 C C . GLY A 1 229 ? 32.817 19.128 52.373 1.00 21.79 1229 GLY A C 1
ATOM 1603 O O . GLY A 1 229 ? 33.731 19.466 51.654 1.00 23.63 1229 GLY A O 1
ATOM 1604 N N . ARG A 1 230 ? 32.436 17.854 52.424 1.00 22.93 1230 ARG A N 1
ATOM 1605 C CA . ARG A 1 230 ? 33.247 16.830 51.752 1.00 25.96 1230 ARG A CA 1
ATOM 1606 C C . ARG A 1 230 ? 33.111 16.872 50.242 1.00 25.04 1230 ARG A C 1
ATOM 1607 O O . ARG A 1 230 ? 33.826 16.216 49.512 1.00 25.28 1230 ARG A O 1
ATOM 1610 N N . ASP A 1 231 ? 32.187 17.649 49.691 1.00 21.82 1231 ASP A N 1
ATOM 1611 C CA . ASP A 1 231 ? 31.924 17.707 48.258 1.00 20.66 1231 ASP A CA 1
ATOM 1612 C C . ASP A 1 231 ? 31.721 19.159 47.855 1.00 19.56 1231 ASP A C 1
ATOM 1613 O O . ASP A 1 231 ? 31.509 20.062 48.664 1.00 19.31 1231 ASP A O 1
ATOM 1618 N N . ASN A 1 232 ? 31.792 19.355 46.553 1.00 19.68 1232 ASN A N 1
ATOM 1619 C CA . ASN A 1 232 ? 31.318 20.580 45.934 1.00 18.37 1232 ASN A CA 1
ATOM 1620 C C . ASN A 1 232 ? 29.851 20.801 46.340 1.00 17.95 1232 ASN A C 1
ATOM 1621 O O . ASN A 1 232 ? 29.093 19.840 46.366 1.00 18.14 1232 ASN A O 1
ATOM 1626 N N . VAL A 1 233 ? 29.519 22.057 46.628 1.00 17.33 1233 VAL A N 1
ATOM 1627 C CA . VAL A 1 233 ? 28.186 22.370 47.090 1.00 17.62 1233 VAL A CA 1
ATOM 1628 C C . VAL A 1 233 ? 27.707 23.628 46.368 1.00 17.29 1233 VAL A C 1
ATOM 1629 O O . VAL A 1 233 ? 28.347 24.652 46.306 1.00 18.69 1233 VAL A O 1
ATOM 1633 N N . THR A 1 234 ? 26.495 23.505 45.839 1.00 16.80 1234 THR A N 1
ATOM 1634 C CA . THR A 1 234 ? 25.886 24.566 45.066 1.00 16.26 1234 THR A CA 1
ATOM 1635 C C . THR A 1 234 ? 24.435 24.698 45.490 1.00 17.16 1234 THR A C 1
ATOM 1636 O O . THR A 1 234 ? 23.767 23.658 45.619 1.00 17.33 1234 THR A O 1
ATOM 1640 N N . VAL A 1 235 ? 24.029 25.953 45.663 1.00 16.72 1235 VAL A N 1
ATOM 1641 C CA . VAL A 1 235 ? 22.647 26.240 46.004 1.00 17.02 1235 VAL A CA 1
ATOM 1642 C C . VAL A 1 235 ? 22.181 27.430 45.169 1.00 16.98 1235 VAL A C 1
ATOM 1643 O O . VAL A 1 235 ? 22.893 28.366 44.868 1.00 18.17 1235 VAL A O 1
ATOM 1647 N N A VAL A 1 236 ? 20.913 27.318 44.813 0.50 16.96 1236 VAL A N 1
ATOM 1648 C CA A VAL A 1 236 ? 20.144 28.442 44.307 0.50 16.18 1236 VAL A CA 1
ATOM 1649 C C A VAL A 1 236 ? 18.911 28.521 45.212 0.50 16.57 1236 VAL A C 1
ATOM 1650 O O A VAL A 1 236 ? 18.222 27.509 45.322 0.50 17.35 1236 VAL A O 1
ATOM 1654 N N . VAL A 1 237 ? 18.701 29.696 45.791 1.00 17.52 1237 VAL A N 1
ATOM 1655 C CA . VAL A 1 237 ? 17.586 29.936 46.681 1.00 18.14 1237 VAL A CA 1
ATOM 1656 C C . VAL A 1 237 ? 16.702 30.980 46.037 1.00 18.25 1237 VAL A C 1
ATOM 1657 O O . VAL A 1 237 ? 17.146 32.053 45.678 1.00 19.80 1237 VAL A O 1
ATOM 1661 N N . ILE A 1 238 ? 15.441 30.641 45.906 1.00 18.47 1238 ILE A N 1
ATOM 1662 C CA . ILE A 1 238 ? 14.478 31.536 45.332 1.00 18.97 1238 ILE A CA 1
ATOM 1663 C C . ILE A 1 238 ? 13.394 31.801 46.369 1.00 19.29 1238 ILE A C 1
ATOM 1664 O O . ILE A 1 238 ? 12.855 30.872 46.976 1.00 20.35 1238 ILE A O 1
ATOM 1669 N N . SER A 1 239 ? 13.121 33.079 46.608 1.00 20.94 1239 SER A N 1
ATOM 1670 C CA . SER A 1 239 ? 11.976 33.414 47.459 1.00 20.63 1239 SER A CA 1
ATOM 1671 C C . SER A 1 239 ? 10.897 33.966 46.543 1.00 24.01 1239 SER A C 1
ATOM 1672 O O . SER A 1 239 ? 11.110 34.974 45.828 1.00 27.62 1239 SER A O 1
ATOM 1675 N N . VAL A 1 240 ? 9.747 33.361 46.570 1.00 25.50 1240 VAL A N 1
ATOM 1676 C CA . VAL A 1 240 ? 8.581 33.660 45.763 1.00 30.47 1240 VAL A CA 1
ATOM 1677 C C . VAL A 1 240 ? 7.791 34.821 46.353 1.00 33.25 1240 VAL A C 1
ATOM 1678 O O . VAL A 1 240 ? 7.672 34.988 47.585 1.00 34.31 1240 VAL A O 1
#

CATH classification: 3.60.40.10

Nearest PDB structures (foldseek):
  2j82-assembly1_A-2  TM=1.005E+00  e=5.280E-47  Synechococcus elongatus
  5iti-assembly1_A  TM=9.975E-01  e=3.352E-42  Thermosynechococcus vestitus BP-1
  5d2u-assembly1_A  TM=9.934E-01  e=2.230E-42  Thermosynechococcus vestitus BP-1
  2xzv-assembly1_A  TM=9.950E-01  e=8.506E-42  Synechococcus elongatus
  2j86-assembly1_A  TM=9.961E-01  e=1.206E-41  Synechococcus elongatus

Sequence (221 aa):
MDVAGLTDCGLIRKSNQDAFYIDEKHQRFFIVADGMAGGEEASRLAVDHIRQYLETHLEDLQHDPVTLLRQAFLAANHAIVEQQRQNSARADMGTTAVVILLDEKGDRAWCAHVGDSRIYRWRKDQLQQITSDHTWIAQARHVLSQCCLGREDLSQIDIQPIDLEPGDRLLLCSDGLTEELTDDVISIYLSEPNVQKAAAALVDAAKTHGGRDNVTVVVISV

Foldseek 3Di:
DDKAKDWDQFDADPDALKDKDAPPPQRFKIKIKQKPVLSNVLNVLLRVQLVVLCVVCVVPPVVPVVVSNVVSLVSSLVVSLVCLVVPDPNVDMWMKMWMWGARNVRFKTKIKIWAAWWKWKADPLDIDTDDQGQQVVSVVVRGHNTTRNDPPHPDIDIDMDGHDAFMKMKTKDCLQPVQDPPNRLSVLLVPPRNNSSNVVSSVSSNVSPRNGIMMMMMDGD